Protein AF-A0A167MMG0-F1 (afdb_monomer)

Solvent-accessible surface area (backbone atoms only — not comparable to full-atom values): 21685 Å² total; per-residue (Å²): 135,84,79,85,72,84,78,88,85,89,82,58,69,68,52,47,29,71,52,9,60,49,46,33,47,46,54,66,64,78,46,70,54,35,80,43,98,59,80,89,84,77,97,65,59,57,69,58,52,47,49,56,52,44,35,61,74,74,42,87,79,86,77,84,49,73,70,56,44,52,55,44,40,54,50,24,60,76,44,41,21,57,69,58,39,53,51,52,50,53,53,49,64,78,65,64,44,57,59,45,37,56,60,52,34,52,48,17,65,76,72,69,36,65,70,52,34,52,51,41,54,50,49,44,26,71,46,56,86,60,34,57,40,82,70,18,42,74,66,39,53,72,69,57,52,49,52,62,73,33,57,76,81,59,62,77,86,84,60,56,63,56,59,54,51,34,50,51,53,40,49,55,52,51,52,48,52,50,54,51,50,50,57,52,48,53,54,49,51,55,51,51,55,61,64,73,62,82,82,83,83,81,86,89,78,90,80,88,83,85,82,89,79,89,82,88,80,90,84,89,79,91,79,91,81,89,84,90,84,88,85,85,80,88,79,89,84,89,78,90,75,89,77,81,89,60,80,66,54,61,58,51,52,50,50,50,53,51,50,50,50,51,48,52,55,48,51,54,47,52,58,46,51,54,51,50,52,52,51,51,51,53,50,49,56,53,45,52,55,51,58,72,57,53,60,61,60,77,45,56,69,66,53,43,63,71,48,54,68,68,36,63,74,59,63,67,39,86,67,42,64,59,51,50,49,49,20,52,48,47,62,76,56,69,69,80,62,81,73,62,74,89,75,70,55,54,67,75,80,82,125

Mean predicted aligned error: 15.02 Å

Foldseek 3Di:
DPPPDDDDDDDDLVLLVVQFVLSVCQCVVPDPSVVDPDDDDPDADPVLVVQVVVVSVVDDDDDDDLVSLLSNLVVCLVRVRVVSNVNSLVVCLVVDDLQCLLSSCVSCVVSVPVVSVVSSLVVCLAPVQPSLDPDRLLVHDLVVNLVSLLRPDRDDDDDLVSLVVSLVVNLVVLVVVLVVVVVVVVVVVVVVVVVVDDDDPDDDDDDDDDDDDDDDDDDDDDDDDDDDDDDDDDDDDDDDDDDDDDPVVVVVVVVVVVVVVVVVVVVVVVVVVVVSVVSNVVSLVSSLSSLLLGQLLVDDPCCCVVPVVVPVSNVPRPCSVVSNVLSVVCVVVVNPDDDPPVNPHSDDPDD

Nearest PDB structures (foldseek):
  8h37-assembly1_P  TM=7.957E-01  e=2.619E-08  Homo sapiens
  8h37-assembly1_A  TM=7.948E-01  e=3.988E-08  Homo sapiens
  8h3r-assembly1_B  TM=8.274E-01  e=3.417E-07  Homo sapiens
  8voj-assembly1_B  TM=6.988E-01  e=7.110E-06  Homo sapiens
  3i3n-assembly1_A  TM=7.362E-01  e=5.296E-05  Homo sapiens

Organism: Phycomyces blakesleeanus (strain ATCC 8743b / DSM 1359 / FGSC 10004 / NBRC 33097 / NRRL 1555) (NCBI:txid763407)

Sequence (351 aa):
MKSNKKSTLHGHKFILAAASPWFRDTFLSGIKESTENEVKIRGVDPNIFKLIFDFSYGKDIYIKDSTHSVNILKVADRLQFEDIKVYTFSCLRGQLDESNIFDIWQASDLYSCGETRISCEEFLKDCYADIFEPPGWPAASNDYALKAITVDGLKGRIDERIFYKAALARRDISVQKMINLLKTKEKKCKKKVAKALPGTSTLEGAKNTKEKGRKKNEYKAETATATETETETETETETETEPEPDTDTETEIEAEIEAEAGSLEGLEYIRWEEYVKKKLDDIHKHFEVMISTIRFHQMDIKYLADTVEKDDDVMQIPGIKDIIFEAYRHKAFLGKRQVSKKYQSRSIKSN

pLDDT: mean 74.36, std 23.41, range [23.27, 96.69]

Secondary structure (DSSP, 8-state):
------------HHHHHHH-HHHHHHHHS-SHHHHSS-----SS-HHHHHHHHHHHTTPPP---SHHHHHHHHHHHHHTT-HHHHHHHHHHHHHT--TTTHHHHHHHHHHTT-HHHHHHHHHHHHHSTTTTTSTTTTTTS-HHHHHHHHH-----SS--HHHHHHHHHHHHHHHHHHHHHHHHHHHHHHHHHHHHH--------------------------------------------------HHHHHHHHHHHHHHHHHHHHHHHHHHHHHHHHHHHHHHHHHHHHHHHS-GGGS-HHHHHHTGGG-HHHHHSTTHHHHHHHHHHHHHTTTSSPPPGGGT-S-----

Structure (mmCIF, N/CA/C/O backbone):
data_AF-A0A167MMG0-F1
#
_entry.id   AF-A0A167MMG0-F1
#
loop_
_atom_site.group_PDB
_atom_site.id
_atom_site.type_symbol
_atom_site.label_atom_id
_atom_site.label_alt_id
_atom_site.label_comp_id
_atom_site.label_asym_id
_atom_site.label_entity_id
_atom_site.label_seq_id
_atom_site.pdbx_PDB_ins_code
_atom_site.Cartn_x
_atom_site.Cartn_y
_atom_site.Cartn_z
_atom_site.occupancy
_atom_site.B_iso_or_equiv
_atom_site.auth_seq_id
_atom_site.auth_comp_id
_atom_site.auth_asym_id
_atom_site.auth_atom_id
_atom_site.pdbx_PDB_model_num
ATOM 1 N N . MET A 1 1 ? -2.475 22.522 16.500 1.00 33.50 1 MET A N 1
ATOM 2 C CA . MET A 1 1 ? -3.637 22.572 17.415 1.00 33.50 1 MET A CA 1
ATOM 3 C C . MET A 1 1 ? -4.147 21.149 17.616 1.00 33.50 1 MET A C 1
ATOM 5 O O . MET A 1 1 ? -4.783 20.613 16.721 1.00 33.50 1 MET A O 1
ATOM 9 N N . LYS A 1 2 ? -3.793 20.482 18.724 1.00 39.66 2 LYS A N 1
ATOM 10 C CA . LYS A 1 2 ? -4.377 19.177 19.075 1.00 39.66 2 LYS A CA 1
ATOM 11 C C . LYS A 1 2 ? -5.742 19.461 19.704 1.00 39.66 2 LYS A C 1
ATOM 13 O O . LYS A 1 2 ? -5.797 19.977 20.814 1.00 39.66 2 LYS A O 1
ATOM 18 N N . SER A 1 3 ? -6.829 19.218 18.973 1.00 44.84 3 SER A N 1
ATOM 19 C CA . SER A 1 3 ? -8.180 19.316 19.532 1.00 44.84 3 SER A CA 1
ATOM 20 C C . SER A 1 3 ? -8.324 18.234 20.601 1.00 44.84 3 SER A C 1
ATOM 22 O O . SER A 1 3 ? -8.387 17.050 20.283 1.00 44.84 3 SER A O 1
ATOM 24 N N . ASN A 1 4 ? -8.313 18.624 21.876 1.00 56.75 4 ASN A N 1
ATOM 25 C CA . ASN A 1 4 ? -8.518 17.715 23.002 1.00 56.75 4 ASN A CA 1
ATOM 26 C C . ASN A 1 4 ? -10.030 17.474 23.170 1.00 56.75 4 ASN A C 1
ATOM 28 O O . ASN A 1 4 ? -10.645 17.870 24.158 1.00 56.75 4 ASN A O 1
ATOM 32 N N . LYS A 1 5 ? -10.665 16.936 22.122 1.00 69.38 5 LYS A N 1
ATOM 33 C CA . LYS A 1 5 ? -12.113 16.734 22.071 1.00 69.38 5 LYS A CA 1
ATOM 34 C C . LYS A 1 5 ? -12.457 15.541 22.964 1.00 69.38 5 LYS A C 1
ATOM 36 O O . LYS A 1 5 ? -12.151 14.403 22.625 1.00 69.38 5 LYS A O 1
ATOM 41 N N . LYS A 1 6 ? -13.066 15.802 24.121 1.00 79.19 6 LYS A N 1
ATOM 42 C CA . LYS A 1 6 ? -13.610 14.770 25.014 1.00 79.19 6 LYS A CA 1
ATOM 43 C C . LYS A 1 6 ? -15.070 14.515 24.632 1.00 79.19 6 LYS A C 1
ATOM 45 O O . LYS A 1 6 ? -15.831 15.462 24.465 1.00 79.19 6 LYS A O 1
ATOM 50 N N . SER A 1 7 ? -15.455 13.252 24.481 1.00 88.88 7 SER A N 1
ATOM 51 C CA . SER A 1 7 ? -16.841 12.841 24.239 1.00 88.88 7 SER A CA 1
ATOM 52 C C . SER A 1 7 ? -17.165 11.644 25.122 1.00 88.88 7 SER A C 1
ATOM 54 O O . SER A 1 7 ? -16.315 10.773 25.302 1.00 88.88 7 SER A O 1
ATOM 56 N N . THR A 1 8 ? -18.375 11.625 25.672 1.00 92.44 8 THR A N 1
ATOM 57 C CA . THR A 1 8 ? -18.891 10.523 26.484 1.00 92.44 8 THR A CA 1
ATOM 58 C C . THR A 1 8 ? -19.990 9.827 25.695 1.00 92.44 8 THR A C 1
ATOM 60 O O . THR A 1 8 ? -20.885 10.488 25.168 1.00 92.44 8 THR A O 1
ATOM 63 N N . LEU A 1 9 ? -19.913 8.500 25.605 1.00 93.56 9 LEU A N 1
ATOM 64 C CA . LEU A 1 9 ? -20.927 7.655 24.982 1.00 93.56 9 LEU A CA 1
ATOM 65 C C . LEU A 1 9 ? -21.488 6.713 26.044 1.00 93.56 9 LEU A C 1
ATOM 67 O O . LEU A 1 9 ? -20.732 6.142 26.829 1.00 93.56 9 LEU A O 1
ATOM 71 N N . HIS A 1 10 ? -22.807 6.559 26.063 1.00 94.19 10 HIS A N 1
ATOM 72 C CA . HIS A 1 10 ? -23.496 5.650 26.972 1.00 94.19 10 HIS A CA 1
ATOM 73 C C . HIS A 1 10 ? -23.934 4.409 26.207 1.00 94.19 10 HIS A C 1
ATOM 75 O O . HIS A 1 10 ? -24.511 4.519 25.128 1.00 94.19 10 HIS A O 1
ATOM 81 N N . GLY A 1 11 ? -23.663 3.236 26.772 1.00 93.00 11 GLY A N 1
ATOM 82 C CA . GLY A 1 11 ? -23.973 1.961 26.146 1.00 93.00 11 GLY A CA 1
ATOM 83 C C . GLY A 1 11 ? -24.017 0.805 27.134 1.00 93.00 11 GLY A C 1
ATOM 84 O O . GLY A 1 11 ? -23.694 0.943 28.311 1.00 93.00 11 GLY A O 1
ATOM 85 N N . HIS A 1 12 ? -24.414 -0.351 26.625 1.00 93.75 12 HIS A N 1
ATOM 86 C CA . HIS A 1 12 ? -24.555 -1.597 27.352 1.00 93.75 12 HIS A CA 1
ATOM 87 C C . HIS A 1 12 ? -23.246 -2.386 27.307 1.00 93.75 12 HIS A C 1
ATOM 89 O O . HIS A 1 12 ? -22.740 -2.700 26.226 1.00 93.75 12 HIS A O 1
ATOM 95 N N . LYS A 1 13 ? -22.740 -2.766 28.489 1.00 91.50 13 LYS A N 1
ATOM 96 C CA . LYS A 1 13 ? -21.540 -3.608 28.633 1.00 91.50 13 LYS A CA 1
ATOM 97 C C . LYS A 1 13 ? -21.661 -4.900 27.818 1.00 91.50 13 LYS A C 1
ATOM 99 O O . LYS A 1 13 ? -20.718 -5.269 27.135 1.00 91.50 13 LYS A O 1
ATOM 104 N N . PHE A 1 14 ? -22.839 -5.531 27.828 1.00 92.88 14 PHE A N 1
ATOM 105 C CA . PHE A 1 14 ? -23.092 -6.777 27.099 1.00 92.88 14 PHE A CA 1
ATOM 106 C C . PHE A 1 14 ? -22.872 -6.650 25.583 1.00 92.88 14 PHE A C 1
ATOM 108 O O . PHE A 1 14 ? -22.161 -7.467 25.009 1.00 92.88 14 PHE A O 1
ATOM 115 N N . ILE A 1 15 ? -23.418 -5.605 24.949 1.00 95.12 15 ILE A N 1
ATOM 116 C CA . ILE A 1 15 ? -23.283 -5.387 23.497 1.00 95.12 15 ILE A CA 1
ATOM 117 C C . ILE A 1 15 ? -21.813 -5.160 23.129 1.00 95.12 15 ILE A C 1
ATOM 119 O O . ILE A 1 15 ? -21.297 -5.790 22.212 1.00 95.12 15 ILE A O 1
ATOM 123 N N . LEU A 1 16 ? -21.114 -4.307 23.882 1.00 94.50 16 LEU A N 1
ATOM 124 C CA . LEU A 1 16 ? -19.703 -4.010 23.623 1.00 94.50 16 LEU A CA 1
ATOM 125 C C . LEU A 1 16 ? -18.788 -5.215 23.888 1.00 94.50 16 LEU A C 1
ATOM 127 O O . LEU A 1 16 ? -17.848 -5.432 23.132 1.00 94.50 16 LEU A O 1
ATOM 131 N N . ALA A 1 17 ? -19.074 -6.013 24.920 1.00 93.69 17 ALA A N 1
ATOM 132 C CA . ALA A 1 17 ? -18.342 -7.246 25.214 1.00 93.69 17 ALA A CA 1
ATOM 133 C C . ALA A 1 17 ? -18.537 -8.317 24.132 1.00 93.69 17 ALA A C 1
ATOM 135 O O . ALA A 1 17 ? -17.624 -9.092 23.857 1.00 93.69 17 ALA A O 1
ATOM 136 N N . ALA A 1 18 ? -19.730 -8.382 23.536 1.00 94.81 18 ALA A N 1
ATOM 137 C CA . ALA A 1 18 ? -20.006 -9.286 22.428 1.00 94.81 18 ALA A CA 1
ATOM 138 C C . ALA A 1 18 ? -19.283 -8.841 21.147 1.00 94.81 18 ALA A C 1
ATOM 140 O O . ALA A 1 18 ? -18.723 -9.678 20.447 1.00 94.81 18 ALA A O 1
ATOM 141 N N . ALA A 1 19 ? -19.256 -7.533 20.874 1.00 95.06 19 ALA A N 1
ATOM 142 C CA . ALA A 1 19 ? -18.664 -6.968 19.661 1.00 95.06 19 ALA A CA 1
ATOM 143 C C . ALA A 1 19 ? -17.124 -6.880 19.684 1.00 95.06 19 ALA A C 1
ATOM 145 O O . ALA A 1 19 ? -16.498 -6.784 18.630 1.00 95.06 19 ALA A O 1
ATOM 146 N N . SER A 1 20 ? -16.498 -6.869 20.866 1.00 96.69 20 SER A N 1
ATOM 147 C CA . SER A 1 20 ? -15.050 -6.690 21.014 1.00 96.69 20 SER A CA 1
ATOM 148 C C . SER A 1 20 ? -14.493 -7.511 22.184 1.00 96.69 20 SER A C 1
ATOM 150 O O . SER A 1 20 ? -14.872 -7.286 23.342 1.00 96.69 20 SER A O 1
ATOM 152 N N . PRO A 1 21 ? -13.523 -8.411 21.928 1.00 95.44 21 PRO A N 1
ATOM 153 C CA . PRO A 1 21 ? -12.795 -9.109 22.979 1.00 95.44 21 PRO A CA 1
ATOM 154 C C . PRO A 1 21 ? -12.062 -8.153 23.926 1.00 95.44 21 PRO A C 1
ATOM 156 O O . PRO A 1 21 ? -12.068 -8.384 25.129 1.00 95.44 21 PRO A O 1
ATOM 159 N N . TRP A 1 22 ? -11.534 -7.028 23.432 1.00 94.69 22 TRP A N 1
ATOM 160 C CA . TRP A 1 22 ? -10.903 -6.018 24.284 1.00 94.69 22 TRP A CA 1
ATOM 161 C C . TRP A 1 22 ? -11.874 -5.468 25.337 1.00 94.69 22 TRP A C 1
ATOM 163 O O . TRP A 1 22 ? -11.519 -5.347 26.510 1.00 94.69 22 TRP A O 1
ATOM 173 N N . PHE A 1 23 ? -13.115 -5.161 24.946 1.00 93.56 23 PHE A N 1
ATOM 174 C CA . PHE A 1 23 ? -14.142 -4.716 25.889 1.00 93.56 23 PHE A CA 1
ATOM 175 C C . PHE A 1 23 ? -14.557 -5.827 26.846 1.00 93.56 23 PHE A C 1
ATOM 177 O O . PHE A 1 23 ? -14.696 -5.572 28.040 1.00 93.56 23 PHE A O 1
ATOM 184 N N . ARG A 1 24 ? -14.713 -7.058 26.348 1.00 92.44 24 ARG A N 1
ATOM 185 C CA . ARG A 1 24 ? -14.994 -8.227 27.187 1.00 92.44 24 ARG A CA 1
ATOM 186 C C . ARG A 1 24 ? -13.938 -8.391 28.276 1.00 92.44 24 ARG A C 1
ATOM 188 O O . ARG A 1 24 ? -14.290 -8.466 29.448 1.00 92.44 24 ARG A O 1
ATOM 195 N N . ASP A 1 25 ? -12.666 -8.364 27.906 1.00 91.44 25 ASP A N 1
ATOM 196 C CA . ASP A 1 25 ? -11.554 -8.514 28.841 1.00 91.44 25 ASP A CA 1
ATOM 197 C C . ASP A 1 25 ? -11.477 -7.312 29.791 1.00 91.44 25 ASP A C 1
ATOM 199 O O . ASP A 1 25 ? -11.301 -7.475 30.996 1.00 91.44 25 ASP A O 1
ATOM 203 N N . THR A 1 26 ? -11.715 -6.093 29.300 1.00 89.38 26 THR A N 1
ATOM 204 C CA . THR A 1 26 ? -11.769 -4.884 30.141 1.00 89.38 26 THR A CA 1
ATOM 205 C C . THR A 1 26 ? -12.874 -4.974 31.198 1.00 89.38 26 THR A C 1
ATOM 207 O O . THR A 1 26 ? -12.650 -4.626 32.354 1.00 89.38 26 THR A O 1
ATOM 210 N N . PHE A 1 27 ? -14.055 -5.487 30.845 1.00 87.75 27 PHE A N 1
ATOM 211 C CA . PHE A 1 27 ? -15.158 -5.642 31.795 1.00 87.75 27 PHE A CA 1
ATOM 212 C C . PHE A 1 27 ? -14.991 -6.835 32.747 1.00 87.75 27 PHE A C 1
ATOM 214 O O . PHE A 1 27 ? -15.591 -6.821 33.819 1.00 87.75 27 PHE A O 1
ATOM 221 N N . LEU A 1 28 ? -14.199 -7.849 32.380 1.00 84.44 28 LEU A N 1
ATOM 222 C CA . LEU A 1 28 ? -14.010 -9.082 33.160 1.00 84.44 28 LEU A CA 1
ATOM 223 C C . LEU A 1 28 ? -12.669 -9.157 33.915 1.00 84.44 28 LEU A C 1
ATOM 225 O O . LEU A 1 28 ? -12.484 -10.053 34.732 1.00 84.44 28 LEU A O 1
ATOM 229 N N . SER A 1 29 ? -11.737 -8.232 33.678 1.00 78.31 29 SER A N 1
ATOM 230 C CA . SER A 1 29 ? -10.357 -8.278 34.198 1.00 78.31 29 SER A CA 1
ATOM 231 C C . SER A 1 29 ? -10.198 -7.962 35.691 1.00 78.31 29 SER A C 1
ATOM 233 O O . SER A 1 29 ? -9.092 -8.071 36.214 1.00 78.31 29 SER A O 1
ATOM 235 N N . GLY A 1 30 ? -11.261 -7.568 36.402 1.00 65.38 30 GLY A N 1
ATOM 236 C CA . GLY A 1 30 ? -11.204 -7.287 37.846 1.00 65.38 30 GLY A CA 1
ATOM 237 C C . GLY A 1 30 ? -10.429 -6.015 38.236 1.00 65.38 30 GLY A C 1
ATOM 238 O O . GLY A 1 30 ? -10.245 -5.746 39.421 1.00 65.38 30 GLY A O 1
ATOM 239 N N . ILE A 1 31 ? -9.977 -5.221 37.259 1.00 68.81 31 ILE A N 1
ATOM 240 C CA . ILE A 1 31 ? -9.332 -3.908 37.450 1.00 68.81 31 ILE A CA 1
ATOM 241 C C . ILE A 1 31 ? -10.375 -2.802 37.679 1.00 68.81 31 ILE A C 1
ATOM 243 O O . ILE A 1 31 ? -11.573 -3.048 37.552 1.00 68.81 31 ILE A O 1
ATOM 247 N N . LYS A 1 32 ? -9.956 -1.573 38.016 1.00 59.41 32 LYS A N 1
ATOM 248 C CA . LYS A 1 32 ? -10.878 -0.459 38.337 1.00 59.41 32 LYS A CA 1
ATOM 249 C C . LYS A 1 32 ? -11.951 -0.229 37.268 1.00 59.41 32 LYS A C 1
ATOM 251 O O . LYS A 1 32 ? -13.095 0.042 37.602 1.00 59.41 32 LYS A O 1
ATOM 256 N N . GLU A 1 33 ? -11.613 -0.401 35.998 1.00 63.78 33 GLU A N 1
ATOM 257 C CA . GLU A 1 33 ? -12.533 -0.261 34.867 1.00 63.78 33 GLU A CA 1
ATOM 258 C C . GLU A 1 33 ? -13.638 -1.337 34.833 1.00 63.78 33 GLU A C 1
ATOM 260 O O . GLU A 1 33 ? -14.675 -1.134 34.202 1.00 63.78 33 GLU A O 1
ATOM 265 N N . SER A 1 34 ? -13.448 -2.470 35.520 1.00 60.19 34 SER A N 1
ATOM 266 C CA . SER A 1 34 ? -14.476 -3.507 35.683 1.00 60.19 34 SER A CA 1
ATOM 267 C C . SER A 1 34 ? -15.507 -3.146 36.764 1.00 60.19 34 SER A C 1
ATOM 269 O O . SER A 1 34 ? -16.692 -3.459 36.611 1.00 60.19 34 SER A O 1
ATOM 271 N N . THR A 1 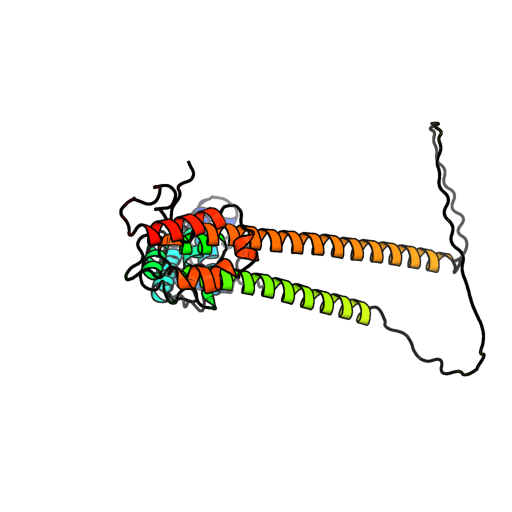35 ? -15.081 -2.440 37.821 1.00 59.97 35 THR A N 1
ATOM 272 C CA . THR A 1 35 ? -15.932 -2.011 38.945 1.00 59.97 35 THR A CA 1
ATOM 273 C C . THR A 1 35 ? -16.554 -0.631 38.727 1.00 59.97 35 THR A C 1
ATOM 275 O O . THR A 1 35 ? -17.646 -0.363 39.228 1.00 59.97 35 THR A O 1
ATOM 278 N N . GLU A 1 36 ? -15.916 0.228 37.932 1.00 69.44 36 GLU A N 1
ATOM 279 C CA . GLU A 1 36 ? -16.477 1.494 37.468 1.00 69.44 36 GLU A CA 1
ATOM 280 C C . GLU A 1 36 ? -17.438 1.281 36.273 1.00 69.44 36 GLU A C 1
ATOM 282 O O . GLU A 1 36 ? -17.339 0.341 35.478 1.00 69.44 36 GLU A O 1
ATOM 287 N N . ASN A 1 37 ? -18.430 2.167 36.134 1.00 80.81 37 ASN A N 1
ATOM 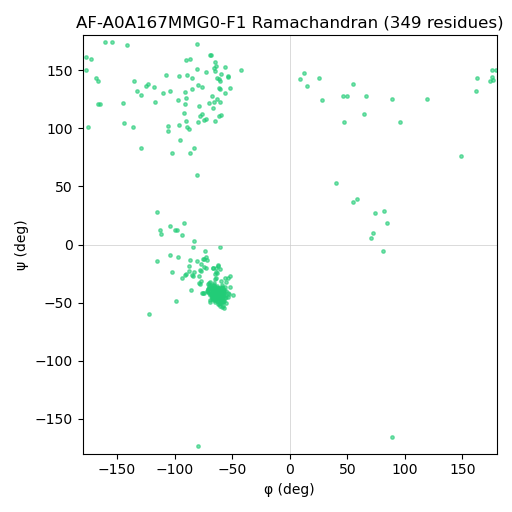288 C CA . ASN A 1 37 ? -19.343 2.200 34.980 1.00 80.81 37 ASN A CA 1
ATOM 289 C C . ASN A 1 37 ? -18.842 3.142 33.864 1.00 80.81 37 ASN A C 1
ATOM 291 O O . ASN A 1 37 ? -19.620 3.550 33.003 1.00 80.81 37 ASN A O 1
ATOM 295 N N . GLU A 1 38 ? -17.551 3.487 33.868 1.00 86.12 38 GLU A N 1
ATOM 296 C CA . GLU A 1 38 ? -16.908 4.364 32.886 1.00 86.12 38 GLU A CA 1
ATOM 297 C C . GLU A 1 38 ? -15.600 3.726 32.389 1.00 86.12 38 GLU A C 1
ATOM 299 O O . GLU A 1 38 ? -14.773 3.294 33.184 1.00 86.12 38 GLU A O 1
ATOM 304 N N . VAL A 1 39 ? -15.388 3.699 31.067 1.00 88.31 39 VAL A N 1
ATOM 305 C CA . VAL A 1 39 ? -14.125 3.258 30.449 1.00 88.31 39 VAL A CA 1
ATOM 306 C C . VAL A 1 39 ? -13.505 4.425 29.690 1.00 88.31 39 VAL A C 1
ATOM 308 O O . VAL A 1 39 ? -14.116 4.992 28.782 1.00 88.31 39 VAL A O 1
ATOM 311 N N . LYS A 1 40 ? -12.267 4.791 30.042 1.00 89.06 40 LYS A N 1
ATOM 312 C CA . LYS A 1 40 ? -11.550 5.921 29.429 1.00 89.06 40 LYS A CA 1
ATOM 313 C C . LYS A 1 40 ? -10.630 5.454 28.307 1.00 89.06 40 LYS A C 1
ATOM 315 O O . LYS A 1 40 ? -9.510 5.012 28.546 1.00 89.06 40 LYS A O 1
ATOM 320 N N . ILE A 1 41 ? -11.060 5.656 27.066 1.00 90.44 41 ILE A N 1
ATOM 321 C CA . ILE A 1 41 ? -10.261 5.346 25.873 1.00 90.44 41 ILE A CA 1
ATOM 322 C C . ILE A 1 41 ? -9.444 6.575 25.470 1.00 90.44 41 ILE A C 1
ATOM 324 O O . ILE A 1 41 ? -9.989 7.643 25.194 1.00 90.44 41 ILE A O 1
ATOM 328 N N . ARG A 1 42 ? -8.114 6.436 25.432 1.00 91.00 42 ARG A N 1
ATOM 329 C CA . ARG A 1 42 ? -7.185 7.524 25.077 1.00 91.00 42 ARG A CA 1
ATOM 330 C C . ARG A 1 42 ? -6.567 7.316 23.697 1.00 91.00 42 ARG A C 1
ATOM 332 O O . ARG A 1 42 ? -6.250 6.190 23.311 1.00 91.00 42 ARG A O 1
ATOM 339 N N . GLY A 1 43 ? -6.318 8.416 22.986 1.00 88.62 43 GLY A N 1
ATOM 340 C CA . GLY A 1 43 ? -5.621 8.400 21.693 1.00 88.62 43 GLY A CA 1
ATOM 341 C C . GLY A 1 43 ? -6.466 7.868 20.533 1.00 88.62 43 GLY A C 1
ATOM 342 O O . GLY A 1 43 ? -5.915 7.311 19.589 1.00 88.62 43 GLY A O 1
ATOM 343 N N . VAL A 1 44 ? -7.789 8.000 20.627 1.00 91.75 44 VAL A N 1
ATOM 344 C CA . VAL A 1 44 ? -8.746 7.657 19.571 1.00 91.75 44 VAL A CA 1
ATOM 345 C C . VAL A 1 44 ? -9.572 8.901 19.253 1.00 91.75 44 VAL A C 1
ATOM 347 O O . VAL A 1 44 ? -9.957 9.623 20.171 1.00 91.75 44 VAL A O 1
ATOM 350 N N . ASP A 1 45 ? -9.827 9.162 17.969 1.00 91.31 45 ASP A N 1
ATOM 351 C CA . ASP A 1 45 ? -10.744 10.230 17.561 1.00 91.31 45 ASP A CA 1
ATOM 352 C C . ASP A 1 45 ? -12.172 9.871 18.014 1.00 91.31 45 ASP A C 1
ATOM 354 O O . ASP A 1 45 ? -12.689 8.823 17.608 1.00 91.31 45 ASP A O 1
ATOM 358 N N . PRO A 1 46 ? -12.836 10.719 18.823 1.00 92.56 46 PRO A N 1
ATOM 359 C CA . PRO A 1 46 ? -14.191 10.454 19.290 1.00 92.56 46 PRO A CA 1
ATOM 360 C C . PRO A 1 46 ? -15.208 10.207 18.175 1.00 92.56 46 PRO A C 1
ATOM 362 O O . PRO A 1 46 ? -16.145 9.441 18.375 1.00 92.56 46 PRO A O 1
ATOM 365 N N . ASN A 1 47 ? -15.048 10.836 17.006 1.00 92.62 47 ASN A N 1
ATOM 366 C CA . ASN A 1 47 ? -15.978 10.652 15.892 1.00 92.62 47 ASN A CA 1
ATOM 367 C C . ASN A 1 47 ? -15.820 9.259 15.268 1.00 92.62 47 ASN A C 1
ATOM 369 O O . ASN A 1 47 ? -16.818 8.613 14.968 1.00 92.62 47 ASN A O 1
ATOM 373 N N . ILE A 1 48 ? -14.579 8.778 15.127 1.00 93.88 48 ILE A N 1
ATOM 374 C CA . ILE A 1 48 ? -14.290 7.428 14.620 1.00 93.88 48 ILE A CA 1
ATOM 375 C C . ILE A 1 48 ? -14.788 6.379 15.612 1.00 93.88 48 ILE A C 1
ATOM 377 O O . ILE A 1 48 ? -15.469 5.435 15.223 1.00 93.88 48 ILE A O 1
ATOM 381 N N . PHE A 1 49 ? -14.513 6.573 16.907 1.00 95.06 49 PHE A N 1
ATOM 382 C CA . PHE A 1 49 ? -15.018 5.658 17.927 1.00 95.06 49 PHE A CA 1
ATOM 383 C C . PHE A 1 49 ? -16.546 5.643 17.971 1.00 95.06 49 PHE A C 1
ATOM 385 O O . PHE A 1 49 ? -17.133 4.579 18.119 1.00 95.06 49 PHE A O 1
ATOM 392 N N . LYS A 1 50 ? -17.201 6.796 17.788 1.00 94.69 50 LYS A N 1
ATOM 393 C CA . LYS A 1 50 ? -18.662 6.862 17.718 1.00 94.69 50 LYS A CA 1
ATOM 394 C C . LYS A 1 50 ? -19.225 6.027 16.565 1.00 94.69 50 LYS A C 1
ATOM 396 O O . LYS A 1 50 ? -20.214 5.346 16.785 1.00 94.69 50 LYS A O 1
ATOM 401 N N . LEU A 1 51 ? -18.600 6.034 15.386 1.00 94.69 51 LEU A N 1
ATOM 402 C CA . LEU A 1 51 ? -19.028 5.195 14.256 1.00 94.69 51 LEU A CA 1
ATOM 403 C C . LEU A 1 51 ? -18.927 3.699 14.584 1.00 94.69 51 LEU A C 1
ATOM 405 O O . LEU A 1 51 ? -19.871 2.952 14.358 1.00 94.69 51 LEU A O 1
ATOM 409 N N . ILE A 1 52 ? -17.803 3.280 15.168 1.00 95.44 52 ILE A N 1
ATOM 410 C CA . ILE A 1 52 ? -17.559 1.894 15.607 1.00 95.44 52 ILE A CA 1
ATOM 411 C C . ILE A 1 52 ? -18.561 1.478 16.690 1.00 95.44 52 ILE A C 1
ATOM 413 O O . ILE A 1 52 ? -19.124 0.382 16.661 1.00 95.44 52 ILE A O 1
ATOM 417 N N . PHE A 1 53 ? -18.810 2.379 17.639 1.00 95.31 53 PHE A N 1
ATOM 418 C CA . PHE A 1 53 ? -19.803 2.194 18.682 1.00 95.31 53 PHE A CA 1
ATOM 419 C C . PHE A 1 53 ? -21.192 2.019 18.069 1.00 95.31 53 PHE A C 1
ATOM 421 O O . PHE A 1 53 ? -21.840 1.022 18.340 1.00 95.31 53 PHE A O 1
ATOM 428 N N . ASP A 1 54 ? -21.626 2.935 17.203 1.00 95.19 54 ASP A N 1
ATOM 429 C CA . ASP A 1 54 ? -22.919 2.883 16.517 1.00 95.19 54 ASP A CA 1
ATOM 430 C C . ASP A 1 54 ? -23.085 1.586 15.696 1.00 95.19 54 ASP A C 1
ATOM 432 O O . ASP A 1 54 ? -24.160 0.984 15.723 1.00 95.19 54 ASP A O 1
ATOM 436 N N . PHE A 1 55 ? -22.019 1.097 15.053 1.00 95.38 55 PHE A N 1
ATOM 437 C CA . PHE A 1 55 ? -22.021 -0.188 14.344 1.00 95.38 55 PHE A CA 1
ATOM 438 C C . PHE A 1 55 ? -22.235 -1.387 15.259 1.00 95.38 55 PHE A C 1
ATOM 440 O O . PHE A 1 55 ? -22.971 -2.306 14.914 1.00 95.38 55 PHE A O 1
ATOM 447 N N . SER A 1 56 ? -21.684 -1.349 16.473 1.00 95.00 56 SER A N 1
ATOM 448 C CA . SER A 1 56 ? -21.933 -2.391 17.479 1.00 9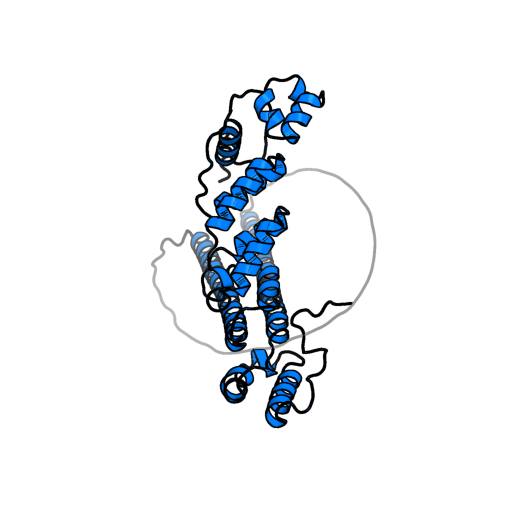5.00 56 SER A CA 1
ATOM 449 C C . SER A 1 56 ? -23.417 -2.477 17.880 1.00 95.00 56 SER A C 1
ATOM 451 O O . SER A 1 56 ? -23.849 -3.482 18.434 1.00 95.00 56 SER A O 1
ATOM 453 N N . TYR A 1 57 ? -24.210 -1.438 17.587 1.00 95.44 57 TYR A N 1
ATOM 454 C CA . TYR A 1 57 ? -25.667 -1.397 17.763 1.00 95.44 57 TYR A CA 1
ATOM 455 C C . TYR A 1 57 ? -26.444 -1.655 16.461 1.00 95.44 57 TYR A C 1
ATOM 457 O O . TYR A 1 57 ? -27.649 -1.413 16.413 1.00 95.44 57 TYR A O 1
ATOM 465 N N . GLY A 1 58 ? -25.776 -2.133 15.409 1.00 92.31 58 GLY A N 1
ATOM 466 C CA . GLY A 1 58 ? -26.396 -2.501 14.136 1.00 92.31 58 GLY A CA 1
ATOM 467 C C . GLY A 1 58 ? -26.605 -1.346 13.155 1.00 92.31 58 GLY A C 1
ATOM 468 O O . GLY A 1 58 ? -27.432 -1.469 12.257 1.00 92.31 58 GLY A O 1
ATOM 469 N N . LYS A 1 59 ? -25.909 -0.214 13.316 1.00 92.38 59 LYS A N 1
ATOM 470 C CA . LYS A 1 59 ? -25.917 0.867 12.314 1.00 92.38 59 LYS A CA 1
ATOM 471 C C . LYS A 1 59 ? -24.812 0.668 11.280 1.00 92.38 59 LYS A C 1
ATOM 473 O O . LYS A 1 59 ? -23.706 0.274 11.625 1.00 92.38 59 LYS A O 1
ATOM 478 N N . ASP A 1 60 ? -25.066 1.046 10.035 1.00 87.62 60 ASP A N 1
ATOM 479 C CA . ASP A 1 60 ? -24.042 0.969 8.993 1.00 87.62 60 ASP A CA 1
ATOM 480 C C . ASP A 1 60 ? -22.951 2.037 9.153 1.00 87.62 60 ASP A C 1
ATOM 482 O O . ASP A 1 60 ? -23.194 3.165 9.598 1.00 87.62 60 ASP A O 1
ATOM 486 N N . ILE A 1 61 ? -21.734 1.690 8.728 1.00 89.19 61 ILE A N 1
ATOM 487 C CA . ILE A 1 61 ? -20.615 2.631 8.626 1.00 89.19 61 ILE A CA 1
ATOM 488 C C . ILE A 1 61 ? -20.516 3.127 7.186 1.00 89.19 61 ILE A C 1
ATOM 490 O O . ILE A 1 61 ? -20.339 2.343 6.253 1.00 89.19 61 ILE A O 1
ATOM 494 N N . TYR A 1 62 ? -20.552 4.450 7.021 1.00 87.25 62 TYR A N 1
ATOM 495 C CA . TYR A 1 62 ? -20.253 5.104 5.752 1.00 87.25 62 TYR A CA 1
ATOM 496 C C . TYR A 1 62 ? -18.770 5.482 5.668 1.00 87.25 62 TYR A C 1
ATOM 498 O O . TYR A 1 62 ? -18.290 6.363 6.393 1.00 87.25 62 TYR A O 1
ATOM 506 N N . ILE A 1 63 ? -18.045 4.832 4.759 1.00 86.69 63 ILE A N 1
ATOM 507 C CA . ILE A 1 63 ? -16.643 5.139 4.461 1.00 86.69 63 ILE A CA 1
ATOM 508 C C . ILE A 1 63 ? -16.601 6.282 3.445 1.00 86.69 63 ILE A C 1
ATOM 510 O O . ILE A 1 63 ? -17.343 6.285 2.469 1.00 86.69 63 ILE A O 1
ATOM 514 N N . LYS A 1 64 ? -15.748 7.277 3.706 1.00 84.19 64 LYS A N 1
ATOM 515 C CA . LYS A 1 64 ? -15.675 8.510 2.904 1.00 84.19 64 LYS A CA 1
ATOM 516 C C . LYS A 1 64 ? -14.541 8.462 1.891 1.00 84.19 64 LYS A C 1
ATOM 518 O O . LYS A 1 64 ? -14.744 8.794 0.735 1.00 84.19 64 LYS A O 1
ATOM 523 N N . ASP A 1 65 ? -13.359 8.087 2.365 1.00 81.75 65 ASP A N 1
ATOM 524 C CA . ASP A 1 65 ? -12.115 8.041 1.606 1.00 81.75 65 ASP A CA 1
ATOM 525 C C . ASP A 1 65 ? -11.155 7.013 2.238 1.00 81.75 65 ASP A C 1
ATOM 527 O O . ASP A 1 65 ? -11.437 6.451 3.310 1.00 81.75 65 ASP A O 1
ATOM 531 N N . SER A 1 66 ? -10.012 6.777 1.585 1.00 77.38 66 SER A N 1
ATOM 532 C CA . SER A 1 66 ? -8.990 5.832 2.054 1.00 77.38 66 SER A CA 1
ATOM 533 C C . SER A 1 66 ? -8.471 6.193 3.451 1.00 77.38 66 SER A C 1
ATOM 535 O O . SER A 1 66 ? -8.357 5.322 4.314 1.00 77.38 66 SER A O 1
ATOM 537 N N . THR A 1 67 ? -8.266 7.479 3.747 1.00 84.38 67 THR A N 1
ATOM 538 C CA . THR A 1 67 ? -7.783 7.944 5.058 1.00 84.38 67 THR A CA 1
ATOM 539 C C . THR A 1 67 ? -8.797 7.662 6.170 1.00 84.38 67 THR A C 1
ATOM 541 O O . THR A 1 67 ? -8.431 7.231 7.268 1.00 84.38 67 THR A O 1
ATOM 544 N N . HIS A 1 68 ? -10.085 7.869 5.899 1.00 89.38 68 HIS A N 1
ATOM 545 C CA . HIS A 1 68 ? -11.173 7.560 6.816 1.00 89.38 68 HIS A CA 1
ATOM 546 C C . HIS A 1 68 ? -11.208 6.060 7.122 1.00 89.38 68 HIS A C 1
ATOM 548 O O . HIS A 1 68 ? -11.270 5.685 8.294 1.00 89.38 68 HIS A O 1
ATOM 554 N N . SER A 1 69 ? -11.082 5.214 6.094 1.00 89.75 69 SER A N 1
ATOM 555 C CA . SER A 1 69 ? -11.058 3.756 6.254 1.00 89.75 69 SER A CA 1
ATOM 556 C C . SER A 1 69 ? -9.880 3.274 7.111 1.00 89.75 69 SER A C 1
ATOM 558 O O . SER A 1 69 ? -10.082 2.502 8.045 1.00 89.75 69 SER A O 1
ATOM 560 N N . VAL A 1 70 ? -8.670 3.805 6.890 1.00 89.50 70 VAL A N 1
ATOM 561 C CA . VAL A 1 70 ? -7.470 3.449 7.665 1.00 89.50 70 VAL A CA 1
ATOM 562 C C . VAL A 1 70 ? -7.624 3.852 9.130 1.00 89.50 70 VAL A C 1
ATOM 564 O O . VAL A 1 70 ? -7.240 3.100 10.024 1.00 89.50 70 VAL A O 1
ATOM 567 N N . ASN A 1 71 ? -8.231 5.009 9.411 1.00 92.25 71 ASN A N 1
ATOM 568 C CA . ASN A 1 71 ? -8.504 5.423 10.786 1.00 92.25 71 ASN A CA 1
ATOM 569 C C . ASN A 1 71 ? -9.513 4.500 11.484 1.00 92.25 71 ASN A C 1
ATOM 571 O O . ASN A 1 71 ? -9.318 4.184 12.658 1.00 92.25 71 ASN A O 1
ATOM 575 N N . ILE A 1 72 ? -10.555 4.048 10.777 1.00 94.62 72 ILE A N 1
ATOM 576 C CA . ILE A 1 72 ? -11.507 3.058 11.300 1.00 94.62 72 ILE A CA 1
ATOM 577 C C . ILE A 1 72 ? -10.780 1.742 11.586 1.00 94.62 72 ILE A C 1
ATOM 579 O O . ILE A 1 72 ? -10.842 1.265 12.717 1.00 94.62 72 ILE A O 1
ATOM 583 N N . LEU A 1 73 ? -10.026 1.211 10.616 1.00 94.94 73 LEU A N 1
ATOM 584 C CA . LEU A 1 73 ? -9.256 -0.029 10.759 1.00 94.94 73 LEU A CA 1
ATOM 585 C C . LEU A 1 73 ? -8.282 0.035 11.935 1.00 94.94 73 LEU A C 1
ATOM 587 O O . LEU A 1 73 ? -8.226 -0.890 12.735 1.00 94.94 73 LEU A O 1
ATOM 591 N N . LYS A 1 74 ? -7.576 1.156 12.107 1.00 94.38 74 LYS A N 1
ATOM 592 C CA . LYS A 1 74 ? -6.655 1.370 13.229 1.00 94.38 74 LYS A CA 1
ATOM 593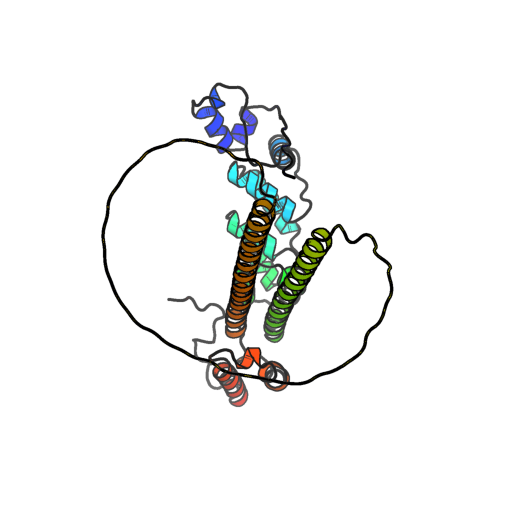 C C . LYS A 1 74 ? -7.336 1.234 14.587 1.00 94.38 74 LYS A C 1
ATOM 595 O O . LYS A 1 74 ? -6.762 0.665 15.513 1.00 94.38 74 LYS A O 1
ATOM 600 N N . VAL A 1 75 ? -8.519 1.826 14.739 1.00 95.50 75 VAL A N 1
ATOM 601 C CA . VAL A 1 75 ? -9.259 1.794 16.006 1.00 95.50 75 VAL A CA 1
ATOM 602 C C . VAL A 1 75 ? -9.910 0.432 16.206 1.00 95.50 75 VAL A C 1
ATOM 604 O O . VAL A 1 75 ? -9.854 -0.096 17.315 1.00 95.50 75 VAL A O 1
ATOM 607 N N . ALA A 1 76 ? -10.477 -0.139 15.142 1.00 95.88 76 ALA A N 1
ATOM 608 C CA . ALA A 1 76 ? -11.078 -1.461 15.153 1.00 95.88 76 ALA A CA 1
ATOM 609 C C . ALA A 1 76 ? -10.046 -2.528 15.533 1.00 95.88 76 ALA A C 1
ATOM 611 O O . ALA A 1 76 ? -10.304 -3.307 16.434 1.00 95.88 76 ALA A O 1
ATOM 612 N N . ASP A 1 77 ? -8.848 -2.500 14.954 1.00 95.56 77 ASP A N 1
ATOM 613 C CA . ASP A 1 77 ? -7.766 -3.430 15.285 1.00 95.56 77 ASP A CA 1
ATOM 614 C C . ASP A 1 77 ? -7.279 -3.261 16.731 1.00 95.56 77 ASP A C 1
ATOM 616 O O . ASP A 1 77 ? -7.249 -4.217 17.504 1.00 95.56 77 ASP A O 1
ATOM 620 N N . ARG A 1 78 ? -7.021 -2.016 17.155 1.00 95.19 78 ARG A N 1
ATOM 621 C CA . ARG A 1 78 ? -6.579 -1.718 18.526 1.00 95.19 78 ARG A CA 1
ATOM 622 C C . ARG A 1 78 ? -7.575 -2.182 19.590 1.00 95.19 78 ARG A C 1
ATOM 624 O O . ARG A 1 78 ? -7.159 -2.620 20.659 1.00 95.19 78 ARG A O 1
ATOM 631 N N . LEU A 1 79 ? -8.868 -2.006 19.331 1.00 95.56 79 LEU A N 1
ATOM 632 C CA . LEU A 1 79 ? -9.948 -2.404 20.234 1.00 95.56 79 LEU A CA 1
ATOM 633 C C . LEU A 1 79 ? -10.551 -3.760 19.843 1.00 95.56 79 LEU A C 1
ATOM 635 O O . LEU A 1 79 ? -11.603 -4.121 20.356 1.00 95.56 79 LEU A O 1
ATOM 639 N N . GLN A 1 80 ? -9.899 -4.514 18.957 1.00 95.94 80 GLN A N 1
ATOM 640 C CA . GLN A 1 80 ? -10.265 -5.875 18.558 1.00 95.94 80 GLN A CA 1
ATOM 641 C C . GLN A 1 80 ? -11.713 -6.041 18.041 1.00 95.94 80 GLN A C 1
ATOM 643 O O . GLN A 1 80 ? -12.354 -7.058 18.279 1.00 95.94 80 GLN A O 1
ATOM 648 N N . PHE A 1 81 ? -12.250 -5.059 17.319 1.00 96.12 81 PHE A N 1
ATOM 649 C CA . PHE A 1 81 ? -13.521 -5.180 16.598 1.00 96.12 81 PHE A CA 1
ATOM 650 C C . PHE A 1 81 ? -13.318 -5.858 15.237 1.00 96.12 81 PHE A C 1
ATOM 652 O O . PHE A 1 81 ? -13.194 -5.187 14.207 1.00 96.12 81 PHE A O 1
ATOM 659 N N . GLU A 1 82 ? -13.284 -7.188 15.223 1.00 94.56 82 GLU A N 1
ATOM 660 C CA . GLU A 1 82 ? -12.992 -7.947 14.000 1.00 94.56 82 GLU A CA 1
ATOM 661 C C . GLU A 1 82 ? -14.104 -7.818 12.944 1.00 94.56 82 GLU A C 1
ATOM 663 O O . GLU A 1 82 ? -13.804 -7.568 11.778 1.00 94.56 82 GLU A O 1
ATOM 668 N N . ASP A 1 83 ? -15.381 -7.844 13.341 1.00 93.50 83 ASP A N 1
ATOM 669 C CA . ASP A 1 83 ? -16.511 -7.685 12.407 1.00 93.50 83 ASP A CA 1
ATOM 670 C C . ASP A 1 83 ? -16.458 -6.348 11.653 1.00 93.50 83 ASP A C 1
ATOM 672 O O . ASP A 1 83 ? -16.752 -6.268 10.460 1.00 93.50 83 ASP A O 1
ATOM 676 N N . ILE A 1 84 ? -16.008 -5.290 12.334 1.00 94.44 84 ILE A N 1
ATOM 677 C CA . ILE A 1 84 ? -15.839 -3.964 11.733 1.00 94.44 84 ILE A CA 1
ATOM 678 C C . ILE A 1 84 ? -14.664 -3.958 10.758 1.00 94.44 84 ILE A C 1
ATOM 680 O O . ILE A 1 84 ? -14.766 -3.333 9.700 1.00 94.44 84 ILE A O 1
ATOM 684 N N . LYS A 1 85 ? -13.560 -4.650 11.070 1.00 93.81 85 LYS A N 1
ATOM 685 C CA . LYS A 1 85 ? -12.440 -4.803 10.128 1.00 93.81 85 LYS A CA 1
ATOM 686 C C . LYS A 1 85 ? -12.900 -5.514 8.863 1.00 93.81 85 LYS A C 1
ATOM 688 O O . LYS A 1 85 ? -12.675 -4.994 7.771 1.00 93.81 85 LYS A O 1
ATOM 693 N N . VAL A 1 86 ? -13.585 -6.648 9.010 1.00 93.38 86 VAL A N 1
ATOM 694 C CA . VAL A 1 86 ? -14.117 -7.436 7.889 1.00 93.38 86 VAL A CA 1
ATOM 695 C C . VAL A 1 86 ? -15.070 -6.597 7.040 1.00 93.38 86 VAL A C 1
ATOM 697 O O . VAL A 1 86 ? -14.894 -6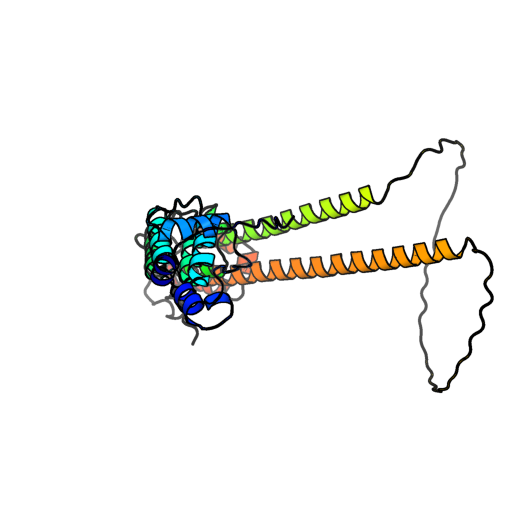.518 5.823 1.00 93.38 86 VAL A O 1
ATOM 700 N N . TYR A 1 87 ? -16.024 -5.903 7.667 1.00 92.81 87 TYR A N 1
ATOM 701 C CA . TYR A 1 87 ? -16.953 -5.011 6.971 1.00 92.81 87 TYR A CA 1
ATOM 702 C C . TYR A 1 87 ? -16.216 -3.897 6.213 1.00 92.81 87 TYR A C 1
ATOM 704 O O . TYR A 1 87 ? -16.443 -3.694 5.021 1.00 92.81 87 TYR A O 1
ATOM 712 N N . THR A 1 88 ? -15.273 -3.219 6.875 1.00 93.88 88 THR A N 1
ATOM 713 C CA . THR A 1 88 ? -14.509 -2.113 6.277 1.00 93.88 88 THR A CA 1
ATOM 714 C C . THR A 1 88 ? -13.718 -2.584 5.057 1.00 93.88 88 THR A C 1
ATOM 716 O O . THR A 1 88 ? -13.763 -1.944 4.007 1.00 93.88 88 THR A O 1
ATOM 719 N N . PHE A 1 89 ? -13.047 -3.734 5.152 1.00 94.56 89 PHE A N 1
ATOM 720 C CA . PHE A 1 89 ? -12.330 -4.330 4.027 1.00 94.56 89 PHE A CA 1
ATOM 721 C C . PHE A 1 89 ? -13.257 -4.806 2.905 1.00 94.56 89 PHE A C 1
ATOM 723 O O . PHE A 1 89 ? -12.917 -4.677 1.731 1.00 94.56 89 PHE A O 1
ATOM 730 N N . SER A 1 90 ? -14.450 -5.306 3.232 1.00 92.81 90 SER A N 1
ATOM 731 C CA . SER A 1 90 ? -15.467 -5.637 2.231 1.00 92.81 90 SER A CA 1
ATOM 732 C C . SER A 1 90 ? -15.880 -4.411 1.414 1.00 92.81 90 SER A C 1
ATOM 734 O O . SER A 1 90 ? -15.922 -4.480 0.187 1.00 92.81 90 SER A O 1
ATOM 736 N N . CYS A 1 91 ? -16.130 -3.276 2.070 1.00 90.69 91 CYS A N 1
ATOM 737 C CA . CYS A 1 91 ? -16.443 -2.026 1.381 1.00 90.69 91 CYS A CA 1
ATOM 738 C C . CYS A 1 91 ? -15.272 -1.530 0.523 1.00 90.69 91 CYS A C 1
ATOM 740 O O . CYS A 1 91 ? -15.488 -1.135 -0.619 1.00 90.69 91 CYS A O 1
ATOM 742 N N . LEU A 1 92 ? -14.040 -1.593 1.044 1.00 91.50 92 LEU A N 1
ATOM 743 C CA . LEU A 1 92 ? -12.840 -1.175 0.312 1.00 91.50 92 LEU A CA 1
ATOM 744 C C . LEU A 1 92 ? -12.620 -1.995 -0.961 1.00 91.50 92 LEU A C 1
ATOM 746 O O . LEU A 1 92 ? -12.322 -1.423 -2.004 1.00 91.50 92 LEU A O 1
ATOM 750 N N . ARG A 1 93 ? -12.834 -3.315 -0.912 1.00 92.44 93 ARG A N 1
ATOM 751 C CA . ARG A 1 93 ? -12.780 -4.166 -2.112 1.00 92.44 93 ARG A CA 1
ATOM 752 C C . ARG A 1 93 ? -13.803 -3.750 -3.169 1.00 92.44 93 ARG A C 1
ATOM 754 O O . ARG A 1 93 ? -13.491 -3.775 -4.352 1.00 92.44 93 ARG A O 1
ATOM 761 N N . GLY A 1 94 ? -15.001 -3.335 -2.754 1.00 90.38 94 GLY A N 1
ATOM 762 C CA . GLY A 1 94 ? -16.037 -2.836 -3.665 1.00 90.38 94 GLY A CA 1
ATOM 763 C C . GLY A 1 94 ? -15.755 -1.449 -4.256 1.00 90.38 94 GLY A C 1
ATOM 764 O O . GLY A 1 94 ? -16.429 -1.050 -5.201 1.00 90.38 94 GLY A O 1
ATOM 765 N N . GLN A 1 95 ? -14.784 -0.717 -3.709 1.00 88.94 95 GLN A N 1
ATOM 766 C CA . GLN A 1 95 ? -14.396 0.632 -4.135 1.00 88.94 95 GLN A CA 1
ATOM 767 C C . GLN A 1 95 ? -12.993 0.671 -4.752 1.00 88.94 95 GLN A C 1
ATOM 769 O O . GLN A 1 95 ? -12.420 1.746 -4.897 1.00 88.94 95 GLN A O 1
ATOM 774 N N . LEU A 1 96 ? -12.411 -0.485 -5.066 1.00 90.69 96 LEU A N 1
ATOM 775 C CA . LEU A 1 96 ? -11.030 -0.581 -5.518 1.00 90.69 96 LEU A CA 1
ATOM 776 C C . LEU A 1 96 ? -10.865 0.065 -6.904 1.00 90.69 96 LEU A C 1
ATOM 778 O O . LEU A 1 96 ? -11.610 -0.246 -7.833 1.00 90.69 96 LEU A O 1
ATOM 782 N N . ASP A 1 97 ? -9.897 0.974 -7.021 1.00 90.81 97 ASP A N 1
ATOM 783 C CA . ASP A 1 97 ? -9.587 1.725 -8.240 1.00 90.81 97 ASP A CA 1
ATOM 784 C C . ASP A 1 97 ? -8.063 1.900 -8.434 1.00 90.81 97 ASP A C 1
ATOM 786 O O . ASP A 1 97 ? -7.259 1.586 -7.548 1.00 90.81 97 ASP A O 1
ATOM 790 N N . GLU A 1 98 ? -7.641 2.413 -9.597 1.00 89.44 98 GLU A N 1
ATOM 791 C CA . GLU A 1 98 ? -6.216 2.638 -9.912 1.00 89.44 98 GLU A CA 1
ATOM 792 C C . GLU A 1 98 ? -5.541 3.662 -8.981 1.00 89.44 98 GLU A C 1
ATOM 794 O O . GLU A 1 98 ? -4.323 3.643 -8.788 1.00 89.44 98 GLU A O 1
ATOM 799 N N . SER A 1 99 ? -6.320 4.568 -8.387 1.00 88.69 99 SER A N 1
ATOM 800 C CA . SER A 1 99 ? -5.822 5.634 -7.522 1.00 88.69 99 SER A CA 1
ATOM 801 C C . SER A 1 99 ? -5.608 5.185 -6.073 1.00 88.69 99 SER A C 1
ATOM 803 O O . SER A 1 99 ? -4.746 5.737 -5.388 1.00 88.69 99 SER A O 1
ATOM 805 N N . ASN A 1 100 ? -6.360 4.181 -5.616 1.00 89.75 100 ASN A N 1
ATOM 806 C CA . ASN A 1 100 ? -6.473 3.786 -4.216 1.00 89.75 100 ASN A CA 1
ATOM 807 C C . ASN A 1 100 ? -5.922 2.384 -3.920 1.00 89.75 100 ASN A C 1
ATOM 809 O O . ASN A 1 100 ? -5.669 2.069 -2.754 1.00 89.75 100 ASN A O 1
ATOM 813 N N . ILE A 1 101 ? -5.674 1.563 -4.949 1.00 92.94 101 ILE A N 1
ATOM 814 C CA . ILE A 1 101 ? -5.207 0.179 -4.801 1.00 92.94 101 ILE A CA 1
ATOM 815 C C . ILE A 1 101 ? -4.005 0.056 -3.859 1.00 92.94 101 ILE A C 1
ATOM 817 O O . ILE A 1 101 ? -3.976 -0.838 -3.014 1.00 92.94 101 ILE A O 1
ATOM 821 N N . PHE A 1 102 ? -3.016 0.947 -3.966 1.00 92.81 102 PHE A N 1
ATOM 822 C CA . PHE A 1 102 ? -1.798 0.871 -3.157 1.00 92.81 102 PHE A CA 1
ATOM 823 C C . PHE A 1 102 ? -2.050 1.157 -1.676 1.00 92.81 102 PHE A C 1
ATOM 825 O O . PHE A 1 102 ? -1.461 0.491 -0.823 1.00 92.81 102 PHE A O 1
ATOM 832 N N . ASP A 1 103 ? -2.952 2.092 -1.371 1.00 90.94 103 ASP A N 1
ATOM 833 C CA . ASP A 1 103 ? -3.351 2.408 0.002 1.00 90.94 103 ASP A CA 1
ATOM 834 C C . ASP A 1 103 ? -4.116 1.230 0.618 1.00 90.94 103 ASP A C 1
ATOM 836 O O . ASP A 1 103 ? -3.837 0.817 1.747 1.00 90.94 103 ASP A O 1
ATOM 840 N N . ILE A 1 104 ? -5.050 0.645 -0.142 1.00 92.44 104 ILE A N 1
ATOM 841 C CA . ILE A 1 104 ? -5.850 -0.507 0.294 1.00 92.44 104 ILE A CA 1
ATOM 842 C C . ILE A 1 104 ? -4.961 -1.740 0.476 1.00 92.44 104 ILE A C 1
ATOM 844 O O . ILE A 1 104 ? -5.079 -2.442 1.482 1.00 92.44 104 ILE A O 1
ATOM 848 N N . TRP A 1 105 ? -4.030 -1.985 -0.448 1.00 94.00 105 TRP A N 1
ATOM 849 C CA . TRP A 1 105 ? -3.067 -3.077 -0.336 1.00 94.00 105 TRP A CA 1
ATOM 850 C C . TRP A 1 105 ? -2.199 -2.897 0.911 1.00 94.00 105 TRP A C 1
ATOM 852 O O . TRP A 1 105 ? -2.083 -3.822 1.718 1.00 94.00 105 TRP A O 1
ATOM 862 N N . GLN A 1 106 ? -1.680 -1.691 1.152 1.00 93.44 106 GLN A N 1
ATOM 863 C CA . GLN A 1 106 ? -0.902 -1.420 2.354 1.00 93.44 106 GLN A CA 1
ATOM 864 C C . GLN A 1 106 ? -1.704 -1.610 3.641 1.00 93.44 106 GLN A C 1
ATOM 866 O O . GLN A 1 106 ? -1.197 -2.206 4.594 1.00 93.44 106 GLN A O 1
ATOM 871 N N . ALA A 1 107 ? -2.956 -1.155 3.671 1.00 92.19 107 ALA A N 1
ATOM 872 C CA . ALA A 1 107 ? -3.844 -1.377 4.805 1.00 92.19 107 ALA A CA 1
ATOM 873 C C . ALA A 1 107 ? -4.126 -2.873 5.024 1.00 92.19 107 ALA A C 1
ATOM 875 O O . ALA A 1 107 ? -4.140 -3.332 6.165 1.00 92.19 107 ALA A O 1
ATOM 876 N N . SER A 1 108 ? -4.310 -3.644 3.949 1.00 94.00 108 SER A N 1
ATOM 877 C CA . SER A 1 108 ? -4.567 -5.085 4.032 1.00 94.00 108 SER A CA 1
ATOM 878 C C . SER A 1 108 ? -3.396 -5.849 4.654 1.00 94.00 108 SER A C 1
ATOM 880 O O . SER A 1 108 ? -3.616 -6.685 5.526 1.00 94.00 108 SER A O 1
ATOM 882 N N . ASP A 1 109 ? -2.158 -5.508 4.293 1.00 93.75 109 ASP A N 1
ATOM 883 C CA . ASP A 1 109 ? -0.959 -6.099 4.892 1.00 93.75 109 ASP A CA 1
ATOM 884 C C . ASP A 1 109 ? -0.785 -5.635 6.351 1.00 93.75 109 ASP A C 1
ATOM 886 O O . ASP A 1 109 ? -0.487 -6.448 7.223 1.00 93.75 109 ASP A O 1
ATOM 890 N N . LEU A 1 110 ? -1.025 -4.349 6.643 1.00 92.88 110 LEU A N 1
ATOM 891 C CA . LEU A 1 110 ? -0.866 -3.787 7.990 1.00 92.88 110 LEU A CA 1
ATOM 892 C C . LEU A 1 110 ? -1.845 -4.389 9.009 1.00 92.88 110 LEU A C 1
ATOM 894 O O . LEU A 1 110 ? -1.458 -4.648 10.145 1.00 92.88 110 LEU A O 1
ATOM 898 N N . TYR A 1 111 ? -3.098 -4.616 8.611 1.00 92.94 111 TYR A N 1
ATOM 899 C CA . TYR A 1 111 ? -4.153 -5.153 9.481 1.00 92.94 111 TYR A CA 1
ATOM 900 C C . TYR A 1 111 ? -4.461 -6.635 9.218 1.00 92.94 111 TYR A C 1
ATOM 902 O O . TYR A 1 111 ? -5.487 -7.145 9.673 1.00 92.94 111 TYR A O 1
ATOM 910 N N . SER A 1 112 ? -3.560 -7.329 8.512 1.00 91.75 112 SER A N 1
ATOM 911 C CA . SER A 1 112 ? -3.587 -8.779 8.268 1.00 91.75 112 SER A CA 1
ATOM 912 C C . SER A 1 112 ? -4.849 -9.307 7.561 1.00 91.75 112 SER A C 1
ATOM 914 O O . SER A 1 112 ? -5.330 -10.396 7.865 1.00 91.75 112 SER A O 1
ATOM 916 N N . CYS A 1 113 ? -5.382 -8.573 6.580 1.00 93.31 113 CYS A N 1
ATOM 917 C CA . CYS A 1 113 ? -6.509 -9.010 5.749 1.00 93.31 113 CYS A CA 1
ATOM 918 C C . CYS A 1 113 ? -6.032 -9.650 4.433 1.00 93.31 113 CYS A C 1
ATOM 920 O O . CYS A 1 113 ? -5.878 -8.984 3.406 1.00 93.31 113 CYS A O 1
ATOM 922 N N . GLY A 1 114 ? -5.830 -10.970 4.452 1.00 92.88 114 GLY A N 1
ATOM 923 C CA . GLY A 1 114 ? -5.320 -11.717 3.295 1.00 92.88 114 GLY A CA 1
ATOM 924 C C . GLY A 1 114 ? -6.238 -11.699 2.068 1.00 92.88 114 GLY A C 1
ATOM 925 O O . GLY A 1 114 ? -5.752 -11.624 0.944 1.00 92.88 114 GLY A O 1
ATOM 926 N N . GLU A 1 115 ? -7.558 -11.716 2.256 1.00 94.25 115 GLU A N 1
ATOM 927 C CA . GLU A 1 115 ? -8.501 -11.716 1.130 1.00 94.25 115 GLU A CA 1
ATOM 928 C C . GLU A 1 115 ? -8.459 -10.406 0.327 1.00 94.25 115 GLU A C 1
ATOM 930 O O . GLU A 1 115 ? -8.507 -10.421 -0.904 1.00 94.25 115 GLU A O 1
ATOM 935 N N . THR A 1 116 ? -8.346 -9.263 1.014 1.00 94.69 116 THR A N 1
ATOM 936 C CA . THR A 1 116 ? -8.202 -7.954 0.357 1.00 94.69 116 THR A CA 1
ATOM 937 C C . THR A 1 116 ? -6.870 -7.859 -0.364 1.00 94.69 116 THR A C 1
ATOM 939 O O . THR A 1 116 ? -6.830 -7.375 -1.489 1.00 94.69 116 THR A O 1
ATOM 942 N N . ARG A 1 117 ? -5.800 -8.403 0.225 1.00 94.56 117 ARG A N 1
ATOM 943 C CA . ARG A 1 117 ? -4.497 -8.479 -0.438 1.00 94.56 117 ARG A CA 1
ATOM 944 C C . ARG A 1 117 ? -4.577 -9.221 -1.772 1.00 94.56 117 ARG A C 1
ATOM 946 O O . ARG A 1 117 ? -4.098 -8.711 -2.778 1.00 94.56 117 ARG A O 1
ATOM 953 N N . ILE A 1 118 ? -5.212 -10.395 -1.779 1.00 94.25 118 ILE A N 1
ATOM 954 C CA . ILE A 1 118 ? -5.422 -11.188 -3.000 1.00 94.25 118 ILE A CA 1
ATOM 955 C C . ILE A 1 118 ? -6.239 -10.385 -4.017 1.00 94.25 118 ILE A C 1
ATOM 957 O O . ILE A 1 118 ? -5.853 -10.317 -5.179 1.00 94.25 118 ILE A O 1
ATOM 961 N N . SER A 1 119 ? -7.301 -9.709 -3.569 1.00 94.88 119 SER A N 1
ATOM 962 C CA . SER A 1 119 ? -8.139 -8.872 -4.441 1.00 94.88 119 SER A CA 1
ATOM 963 C C . SER A 1 119 ? -7.335 -7.736 -5.095 1.00 94.88 119 SER A C 1
ATOM 965 O O . SER A 1 119 ? -7.481 -7.492 -6.290 1.00 94.88 119 SER A O 1
ATOM 967 N N . CYS A 1 120 ? -6.444 -7.070 -4.347 1.00 94.69 120 CYS A N 1
ATOM 968 C CA . CYS A 1 120 ? -5.549 -6.047 -4.895 1.00 94.69 120 CYS A CA 1
ATOM 969 C C . CYS A 1 120 ? -4.560 -6.634 -5.912 1.00 94.69 120 CYS A C 1
ATOM 971 O O . CYS A 1 120 ? -4.345 -6.048 -6.970 1.00 94.69 120 CYS A O 1
ATOM 973 N N . GLU A 1 121 ? -3.959 -7.790 -5.620 1.00 93.38 121 GLU A N 1
ATOM 974 C CA . GLU A 1 121 ? -3.037 -8.456 -6.548 1.00 93.38 121 GLU A CA 1
ATOM 975 C C . GLU A 1 121 ? -3.729 -8.900 -7.843 1.00 93.38 121 GLU A C 1
ATOM 977 O O . GLU A 1 121 ? -3.141 -8.804 -8.920 1.00 93.38 121 GLU A O 1
ATOM 982 N N . GLU A 1 122 ? -4.962 -9.396 -7.755 1.00 93.38 122 GLU A N 1
ATOM 983 C CA . GLU A 1 122 ? -5.774 -9.770 -8.915 1.00 93.38 122 GLU A CA 1
ATOM 984 C C . GLU A 1 122 ? -6.159 -8.547 -9.743 1.00 93.38 122 GLU A C 1
ATOM 986 O O . GLU A 1 122 ? -5.945 -8.547 -10.953 1.00 93.38 122 GLU A O 1
ATOM 991 N N . PHE A 1 123 ? -6.618 -7.472 -9.099 1.00 93.56 123 PHE A N 1
ATOM 992 C CA . PHE A 1 123 ? -6.906 -6.220 -9.794 1.00 93.56 123 PHE A CA 1
ATOM 993 C C . PHE A 1 123 ? -5.664 -5.652 -10.488 1.00 93.56 123 PHE A C 1
ATOM 995 O O . PHE A 1 123 ? -5.744 -5.228 -11.639 1.00 93.56 123 PHE A O 1
ATOM 1002 N N . LEU A 1 124 ? -4.493 -5.709 -9.840 1.00 92.25 124 LEU A N 1
ATOM 1003 C CA . LEU A 1 124 ? -3.235 -5.304 -10.466 1.00 92.25 124 LEU A CA 1
ATOM 1004 C C . LEU A 1 124 ? -2.929 -6.123 -11.718 1.00 92.25 124 LEU A C 1
ATOM 1006 O O . LEU A 1 124 ? -2.526 -5.558 -12.730 1.00 92.25 124 LEU A O 1
ATOM 1010 N N . LYS A 1 125 ? -3.101 -7.447 -11.663 1.00 90.69 125 LYS A N 1
ATOM 1011 C CA . LYS A 1 125 ? -2.847 -8.325 -12.816 1.00 90.69 125 LYS A CA 1
ATOM 1012 C C . LYS A 1 125 ? -3.796 -8.049 -13.977 1.00 90.69 125 LYS A C 1
ATOM 1014 O O . LYS A 1 125 ? -3.398 -8.261 -15.125 1.00 90.69 125 LYS A O 1
ATOM 1019 N N . ASP A 1 126 ? -5.005 -7.589 -13.675 1.00 89.75 126 ASP A N 1
ATOM 1020 C CA . ASP A 1 126 ? -6.069 -7.356 -14.647 1.00 89.75 126 ASP A CA 1
ATOM 1021 C C . ASP A 1 126 ? -5.955 -5.969 -15.292 1.00 89.75 126 ASP A C 1
ATOM 1023 O O . ASP A 1 126 ? -6.101 -5.855 -16.508 1.00 89.75 126 ASP A O 1
ATOM 1027 N N . CYS A 1 127 ? -5.597 -4.946 -14.510 1.00 87.31 127 CYS A N 1
ATOM 1028 C CA . CYS A 1 127 ? -5.562 -3.539 -14.928 1.00 87.31 127 CYS A CA 1
ATOM 1029 C C . CYS A 1 127 ? -4.142 -2.935 -14.925 1.00 87.31 127 CYS A C 1
ATOM 1031 O O . CYS A 1 127 ? -3.966 -1.732 -14.738 1.00 87.31 127 CYS A O 1
ATOM 1033 N N . TYR A 1 128 ? -3.099 -3.749 -15.133 1.00 87.38 128 TYR A N 1
ATOM 1034 C CA . TYR A 1 128 ? -1.705 -3.298 -14.983 1.00 87.38 128 TYR A CA 1
ATOM 1035 C C . TYR A 1 128 ? -1.304 -2.141 -15.917 1.00 87.38 128 TYR A C 1
ATOM 1037 O O . TYR A 1 128 ? -0.313 -1.471 -15.646 1.00 87.38 128 TYR A O 1
ATOM 1045 N N . ALA A 1 129 ? -2.021 -1.916 -17.021 1.00 85.44 129 ALA A N 1
ATOM 1046 C CA . ALA A 1 129 ? -1.697 -0.854 -17.970 1.00 85.44 129 ALA A CA 1
ATOM 1047 C C . ALA A 1 129 ? -1.957 0.552 -17.403 1.00 85.44 129 ALA A C 1
ATOM 1049 O O . ALA A 1 129 ? -1.178 1.460 -17.682 1.00 85.44 129 ALA A O 1
ATOM 1050 N N . ASP A 1 130 ? -2.998 0.703 -16.580 1.00 86.75 130 ASP A N 1
ATOM 1051 C CA . ASP A 1 130 ? -3.496 2.006 -16.120 1.00 86.75 130 ASP A CA 1
ATOM 1052 C C . ASP A 1 130 ? -3.049 2.332 -14.682 1.00 86.75 130 ASP A C 1
ATOM 1054 O O . ASP A 1 130 ? -2.902 3.491 -14.305 1.00 86.75 130 ASP A O 1
ATOM 1058 N N . ILE A 1 131 ? -2.735 1.312 -13.876 1.00 88.56 131 ILE A N 1
ATOM 1059 C CA . ILE A 1 131 ? -2.381 1.466 -12.451 1.00 88.56 131 ILE A CA 1
ATOM 1060 C C . ILE A 1 131 ? -1.086 2.262 -12.216 1.00 88.56 131 ILE A C 1
ATOM 1062 O O . ILE A 1 131 ? -0.884 2.829 -11.140 1.00 88.56 131 ILE A O 1
ATOM 1066 N N . PHE A 1 132 ? -0.190 2.306 -13.202 1.00 88.31 132 PHE A N 1
ATOM 1067 C CA . PHE A 1 132 ? 1.079 3.028 -13.089 1.00 88.31 132 PHE A CA 1
ATOM 1068 C C . PHE A 1 132 ? 0.969 4.532 -13.392 1.00 88.31 132 PHE A C 1
ATOM 1070 O O . PHE A 1 132 ? 1.977 5.243 -13.353 1.00 88.31 132 PHE A O 1
ATOM 1077 N N . GLU A 1 133 ? -0.240 5.030 -13.650 1.00 84.25 133 GLU A N 1
ATOM 1078 C CA . GLU A 1 133 ? -0.509 6.445 -13.882 1.00 84.25 133 GLU A CA 1
ATOM 1079 C C . GLU A 1 133 ? -0.765 7.223 -12.566 1.00 84.25 133 GLU A C 1
ATOM 1081 O O . GLU A 1 133 ? -1.066 6.654 -11.506 1.00 84.25 133 GLU A O 1
ATOM 1086 N N . PRO A 1 134 ? -0.613 8.562 -12.569 1.00 80.56 134 PRO A N 1
ATOM 1087 C CA . PRO A 1 134 ? -1.016 9.404 -11.445 1.00 80.56 134 PRO A CA 1
ATOM 1088 C C . PRO A 1 134 ? -2.542 9.368 -11.219 1.00 80.56 134 PRO A C 1
ATOM 1090 O O . PRO A 1 134 ? -3.290 9.294 -12.189 1.00 80.56 134 PRO A O 1
ATOM 1093 N N . PRO A 1 135 ? -3.040 9.530 -9.973 1.00 82.69 135 PRO A N 1
ATOM 1094 C CA . PRO A 1 135 ? -2.313 9.953 -8.772 1.00 82.69 135 PRO A CA 1
ATOM 1095 C C . PRO A 1 135 ? -1.838 8.814 -7.852 1.00 82.69 135 PRO A C 1
ATOM 1097 O O . PRO A 1 135 ? -1.047 9.086 -6.946 1.00 82.69 135 PRO A O 1
ATOM 1100 N N . GLY A 1 136 ? -2.289 7.572 -8.060 1.00 84.12 136 GLY A N 1
ATOM 1101 C CA . GLY A 1 136 ? -2.031 6.453 -7.143 1.00 84.12 136 GLY A CA 1
ATOM 1102 C C . GLY A 1 136 ? -0.571 6.005 -7.137 1.00 84.12 136 GLY A C 1
ATOM 1103 O O . GLY A 1 136 ? 0.071 5.933 -6.084 1.00 84.12 136 GLY A O 1
ATOM 1104 N N . TRP A 1 137 ? 0.006 5.787 -8.321 1.00 90.44 137 TRP A N 1
ATOM 1105 C CA . TRP A 1 137 ? 1.366 5.262 -8.449 1.00 90.44 137 TRP A CA 1
ATOM 1106 C C . TRP A 1 137 ? 2.450 6.109 -7.760 1.00 90.44 137 TRP A C 1
ATOM 1108 O O . TRP A 1 137 ? 3.253 5.553 -7.005 1.00 90.44 137 TRP A O 1
ATOM 1118 N N . PRO A 1 138 ? 2.497 7.449 -7.917 1.00 87.75 138 PRO A N 1
ATOM 1119 C CA . PRO A 1 138 ? 3.513 8.271 -7.257 1.00 87.75 138 PRO A CA 1
ATOM 1120 C C . PRO A 1 138 ? 3.269 8.476 -5.754 1.00 87.75 138 PRO A C 1
ATOM 1122 O O . PRO A 1 138 ? 4.135 9.036 -5.069 1.00 87.75 138 PRO A O 1
ATOM 1125 N N . ALA A 1 139 ? 2.081 8.128 -5.252 1.00 86.56 139 ALA A N 1
ATOM 1126 C CA . ALA A 1 139 ? 1.729 8.183 -3.835 1.00 86.56 139 ALA A CA 1
ATOM 1127 C C . ALA A 1 139 ? 2.054 6.871 -3.102 1.00 86.56 139 ALA A C 1
ATOM 1129 O O . ALA A 1 139 ? 2.329 6.906 -1.904 1.00 86.56 139 ALA A O 1
ATOM 1130 N N . ALA A 1 140 ? 2.102 5.747 -3.826 1.00 89.56 140 ALA A N 1
ATOM 1131 C CA . ALA A 1 140 ? 2.397 4.432 -3.271 1.00 89.56 140 ALA A CA 1
ATOM 1132 C C . ALA A 1 140 ? 3.710 4.408 -2.472 1.00 89.56 140 ALA A C 1
ATOM 1134 O O . ALA A 1 140 ? 4.699 5.041 -2.854 1.00 89.56 140 ALA A O 1
ATOM 1135 N N . SER A 1 141 ? 3.753 3.620 -1.397 1.00 90.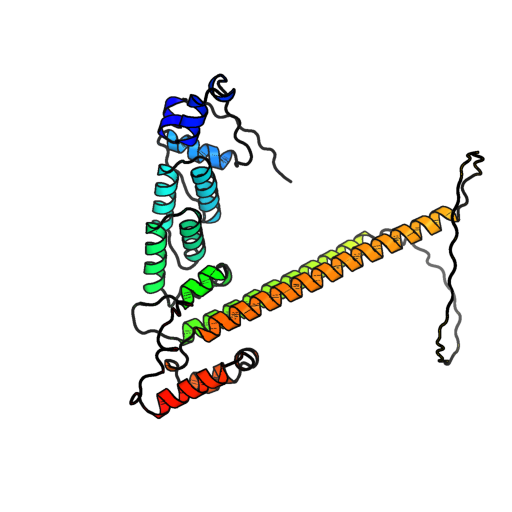69 141 SER A N 1
ATOM 1136 C CA . SER A 1 141 ? 4.989 3.365 -0.647 1.00 90.69 141 SER A CA 1
ATOM 1137 C C . SER A 1 141 ? 6.010 2.585 -1.492 1.00 90.69 141 SER A C 1
ATOM 1139 O O . SER A 1 141 ? 5.645 1.810 -2.377 1.00 90.69 141 SER A O 1
ATOM 1141 N N . ASN A 1 142 ? 7.301 2.784 -1.211 1.00 90.44 142 ASN A N 1
ATOM 1142 C CA . ASN A 1 142 ? 8.408 2.158 -1.939 1.00 90.44 142 ASN A CA 1
ATOM 1143 C C . ASN A 1 142 ? 8.303 0.627 -1.978 1.00 90.44 142 ASN A C 1
ATOM 1145 O O . ASN A 1 142 ? 8.532 0.027 -3.030 1.00 90.44 142 ASN A O 1
ATOM 1149 N N . ASP A 1 143 ? 7.888 0.008 -0.874 1.00 90.81 143 ASP A N 1
ATOM 1150 C CA . ASP A 1 143 ? 7.748 -1.448 -0.783 1.00 90.81 143 ASP A CA 1
ATOM 1151 C C . ASP A 1 143 ? 6.655 -1.969 -1.723 1.00 90.81 143 ASP A C 1
ATOM 1153 O O . ASP A 1 143 ? 6.836 -2.973 -2.407 1.00 90.81 143 ASP A O 1
ATOM 1157 N N . TYR A 1 144 ? 5.525 -1.261 -1.803 1.00 91.56 144 TYR A N 1
ATOM 1158 C CA . TYR A 1 144 ? 4.392 -1.659 -2.642 1.00 91.56 144 TYR A CA 1
ATOM 1159 C C . TYR A 1 144 ? 4.638 -1.351 -4.114 1.00 91.56 144 TYR A C 1
ATOM 1161 O O . TYR A 1 144 ? 4.219 -2.126 -4.967 1.00 91.56 144 TYR A O 1
ATOM 1169 N N . ALA A 1 145 ? 5.386 -0.289 -4.420 1.00 92.06 145 ALA A N 1
ATOM 1170 C CA . ALA A 1 145 ? 5.851 -0.033 -5.777 1.00 92.06 145 ALA A CA 1
ATOM 1171 C C . ALA A 1 145 ? 6.750 -1.174 -6.291 1.00 92.06 145 ALA A C 1
ATOM 1173 O O . ALA A 1 145 ? 6.572 -1.647 -7.413 1.00 92.06 145 ALA A O 1
ATOM 1174 N N . LEU A 1 146 ? 7.663 -1.679 -5.451 1.00 91.06 146 LEU A N 1
ATOM 1175 C CA . LEU A 1 146 ? 8.491 -2.840 -5.794 1.00 91.06 146 LEU A CA 1
ATOM 1176 C C . LEU A 1 146 ? 7.658 -4.110 -5.937 1.00 91.06 146 LEU A C 1
ATOM 1178 O O . LEU A 1 146 ? 7.812 -4.821 -6.930 1.00 91.06 146 LEU A O 1
ATOM 1182 N N . LYS A 1 147 ? 6.744 -4.381 -4.995 1.00 90.94 147 LYS A N 1
ATOM 1183 C CA . LYS A 1 147 ? 5.804 -5.507 -5.109 1.00 90.94 147 LYS A CA 1
ATOM 1184 C C . LYS A 1 147 ? 5.043 -5.443 -6.435 1.00 90.94 147 LYS A C 1
ATOM 1186 O O . LYS A 1 147 ? 4.999 -6.444 -7.134 1.00 90.94 147 LYS A O 1
ATOM 1191 N N . ALA A 1 148 ? 4.538 -4.272 -6.823 1.00 91.50 148 ALA A N 1
ATOM 1192 C CA . ALA A 1 148 ? 3.768 -4.082 -8.050 1.00 91.50 148 ALA A CA 1
ATOM 1193 C C . ALA A 1 148 ? 4.566 -4.358 -9.336 1.00 91.50 148 ALA A C 1
ATOM 1195 O O . ALA A 1 148 ? 4.071 -5.042 -10.228 1.00 91.50 148 ALA A O 1
ATOM 1196 N N . ILE A 1 149 ? 5.812 -3.877 -9.431 1.00 89.12 149 ILE A N 1
ATOM 1197 C CA . ILE A 1 149 ? 6.672 -4.118 -10.607 1.00 89.12 149 ILE A CA 1
ATOM 1198 C C . ILE A 1 149 ? 7.127 -5.585 -10.673 1.00 89.12 149 ILE A C 1
ATOM 1200 O O . ILE A 1 149 ? 7.259 -6.161 -11.756 1.00 89.12 149 ILE A O 1
ATOM 1204 N N . THR A 1 150 ? 7.337 -6.209 -9.513 1.00 88.25 150 THR A N 1
ATOM 1205 C CA . THR A 1 150 ? 7.784 -7.606 -9.410 1.00 88.25 150 THR A CA 1
ATOM 1206 C C . THR A 1 150 ? 6.649 -8.629 -9.505 1.00 88.25 150 THR A C 1
ATOM 1208 O O . THR A 1 150 ? 6.929 -9.828 -9.520 1.00 88.25 150 THR A O 1
ATOM 1211 N N . VAL A 1 151 ? 5.384 -8.199 -9.618 1.00 86.12 151 VAL A N 1
ATOM 1212 C CA . VAL A 1 151 ? 4.254 -9.122 -9.779 1.00 86.12 151 VAL A CA 1
ATOM 1213 C C . VAL A 1 151 ? 4.410 -9.942 -11.058 1.00 86.12 151 VAL A C 1
ATOM 1215 O O . VAL A 1 151 ? 4.493 -9.423 -12.172 1.00 86.12 151 VAL A O 1
ATOM 1218 N N . ASP A 1 152 ? 4.422 -11.261 -10.880 1.00 80.94 152 ASP A N 1
ATOM 1219 C CA . ASP A 1 152 ? 4.335 -12.243 -11.954 1.00 80.94 152 ASP A CA 1
ATOM 1220 C C . ASP A 1 152 ? 2.859 -12.607 -12.236 1.00 80.94 152 ASP A C 1
ATOM 1222 O O . ASP A 1 152 ? 1.975 -12.457 -11.388 1.00 80.94 152 ASP A O 1
ATOM 1226 N N . GLY A 1 153 ? 2.584 -13.131 -13.435 1.00 81.50 153 GLY A N 1
ATOM 1227 C CA . GLY A 1 153 ? 1.243 -13.608 -13.808 1.00 81.50 153 GLY A CA 1
ATOM 1228 C C . GLY A 1 153 ? 0.270 -12.519 -14.274 1.00 81.50 153 GLY A C 1
ATOM 1229 O O . GLY A 1 153 ? -0.936 -12.670 -14.100 1.00 81.50 153 GLY A O 1
ATOM 1230 N N . LEU A 1 154 ? 0.789 -11.433 -14.853 1.00 86.19 154 LEU A N 1
ATOM 1231 C CA . LEU A 1 154 ? -0.007 -10.380 -15.493 1.00 86.19 154 LEU A CA 1
ATOM 1232 C C . LEU A 1 154 ? -0.837 -10.948 -16.653 1.00 86.19 154 LEU A C 1
ATOM 1234 O O . LEU A 1 154 ? -0.348 -11.793 -17.413 1.00 86.19 154 LEU A O 1
ATOM 1238 N N . LYS A 1 155 ? -2.077 -10.474 -16.810 1.00 81.94 155 LYS A N 1
ATOM 1239 C CA . LYS A 1 155 ? -2.960 -10.918 -17.893 1.00 81.94 155 LYS A CA 1
ATOM 1240 C C . LYS A 1 155 ? -2.699 -10.114 -19.174 1.00 81.94 155 LYS A C 1
ATOM 1242 O O . LYS A 1 155 ? -2.454 -8.913 -19.149 1.00 81.94 155 LYS A O 1
ATOM 1247 N N . GLY A 1 156 ? -2.785 -10.786 -20.323 1.00 79.25 156 GLY A N 1
ATOM 1248 C CA . GLY A 1 156 ? -2.662 -10.158 -21.645 1.00 79.25 156 GLY A CA 1
ATOM 1249 C C . GLY A 1 156 ? -1.232 -10.070 -22.195 1.00 79.25 156 GLY A C 1
ATOM 1250 O O . GLY A 1 156 ? -0.316 -10.762 -21.750 1.00 79.25 156 GLY A O 1
ATOM 1251 N N . ARG A 1 157 ? -1.043 -9.247 -23.238 1.00 78.88 157 ARG A N 1
ATOM 1252 C CA . ARG A 1 157 ? 0.283 -8.986 -23.820 1.00 78.88 157 ARG A CA 1
ATOM 1253 C C . ARG A 1 157 ? 1.026 -8.032 -22.893 1.00 78.88 157 ARG A C 1
ATOM 1255 O O . ARG A 1 157 ? 0.644 -6.873 -22.811 1.00 78.88 157 ARG A O 1
ATOM 1262 N N . ILE A 1 158 ? 2.081 -8.524 -22.249 1.00 82.44 158 ILE A N 1
ATOM 1263 C CA . ILE A 1 158 ? 2.929 -7.736 -21.351 1.00 82.44 158 ILE A CA 1
ATOM 1264 C C . ILE A 1 158 ? 3.747 -6.735 -22.170 1.00 82.44 158 ILE A C 1
ATOM 1266 O O . ILE A 1 158 ? 4.508 -7.134 -23.055 1.00 82.44 158 ILE A O 1
ATOM 1270 N N . ASP A 1 159 ? 3.600 -5.447 -21.865 1.00 86.56 159 ASP A N 1
ATOM 1271 C CA . ASP A 1 159 ? 4.452 -4.385 -22.396 1.00 86.56 159 ASP A CA 1
ATOM 1272 C C . ASP A 1 159 ? 5.419 -3.877 -21.318 1.00 86.56 159 ASP A C 1
ATOM 1274 O O . ASP A 1 159 ? 5.057 -3.086 -20.446 1.00 86.56 159 ASP A O 1
ATOM 1278 N N . GLU A 1 160 ? 6.683 -4.309 -21.394 1.00 87.56 160 GLU A N 1
ATOM 1279 C CA . GLU A 1 160 ? 7.725 -3.886 -20.447 1.00 87.56 160 GLU A CA 1
ATOM 1280 C C . GLU A 1 160 ? 8.008 -2.374 -20.492 1.00 87.56 160 GLU A C 1
ATOM 1282 O O . GLU A 1 160 ? 8.541 -1.809 -19.535 1.00 87.56 160 GLU A O 1
ATOM 1287 N N . ARG A 1 161 ? 7.614 -1.681 -21.572 1.00 89.06 161 ARG A N 1
ATOM 1288 C CA . ARG A 1 161 ? 7.782 -0.224 -21.688 1.00 89.06 161 ARG A CA 1
ATOM 1289 C C . ARG A 1 161 ? 6.964 0.527 -20.641 1.00 89.06 161 ARG A C 1
ATOM 1291 O O . ARG A 1 161 ? 7.385 1.605 -20.231 1.00 89.06 161 ARG A O 1
ATOM 1298 N N . ILE A 1 162 ? 5.835 -0.034 -20.200 1.00 89.62 162 ILE A N 1
ATOM 1299 C CA . ILE A 1 162 ? 4.977 0.566 -19.170 1.00 89.62 162 ILE A CA 1
ATOM 1300 C C . ILE A 1 162 ? 5.732 0.617 -17.838 1.00 89.62 162 ILE A C 1
ATOM 1302 O O . ILE A 1 162 ? 5.854 1.688 -17.256 1.00 89.62 162 ILE A O 1
ATOM 1306 N N . PHE A 1 163 ? 6.344 -0.493 -17.415 1.00 89.81 163 PHE A N 1
ATOM 1307 C CA . PHE A 1 163 ? 7.133 -0.554 -16.176 1.00 89.81 163 PHE A CA 1
ATOM 1308 C C . PHE A 1 163 ? 8.326 0.404 -16.196 1.00 89.81 163 PHE A C 1
ATOM 1310 O O . PHE A 1 163 ? 8.611 1.070 -15.202 1.00 89.81 163 PHE A O 1
ATOM 1317 N N . TYR A 1 164 ? 9.002 0.518 -17.341 1.00 90.31 164 TYR A N 1
ATOM 1318 C CA . TYR A 1 164 ? 10.125 1.441 -17.490 1.00 90.31 164 TYR A CA 1
ATOM 1319 C C . TYR A 1 164 ? 9.693 2.905 -17.387 1.00 90.31 164 TYR A C 1
ATOM 1321 O O . TYR A 1 164 ? 10.269 3.664 -16.609 1.00 90.31 164 TYR A O 1
ATOM 1329 N N . LYS A 1 165 ? 8.628 3.293 -18.097 1.00 90.94 165 LYS A N 1
ATOM 1330 C CA . LYS A 1 165 ? 8.053 4.640 -17.980 1.00 90.94 165 LYS A CA 1
ATOM 1331 C C . LYS A 1 165 ? 7.557 4.926 -16.564 1.00 90.94 165 LYS A C 1
ATOM 1333 O O . LYS A 1 165 ? 7.795 6.015 -16.055 1.00 90.94 165 LYS A O 1
ATOM 1338 N N . ALA A 1 166 ? 6.932 3.948 -15.913 1.00 91.19 166 ALA A N 1
ATOM 1339 C CA . ALA A 1 166 ? 6.453 4.058 -14.541 1.00 91.19 166 ALA A CA 1
ATOM 1340 C C . ALA A 1 166 ? 7.595 4.307 -13.543 1.00 91.19 166 ALA A C 1
ATOM 1342 O O . ALA A 1 166 ? 7.457 5.140 -12.643 1.00 91.19 166 ALA A O 1
ATOM 1343 N N . ALA A 1 167 ? 8.726 3.611 -13.702 1.00 91.38 167 ALA A N 1
ATOM 1344 C CA . ALA A 1 167 ? 9.910 3.799 -12.867 1.00 91.38 167 ALA A CA 1
ATOM 1345 C C . ALA A 1 167 ? 10.505 5.206 -13.042 1.00 91.38 167 ALA A C 1
ATOM 1347 O O . ALA A 1 167 ? 10.783 5.877 -12.044 1.00 91.38 167 ALA A O 1
ATOM 1348 N N . LEU A 1 168 ? 10.629 5.680 -14.289 1.00 91.00 168 LEU A N 1
ATOM 1349 C CA . LEU A 1 168 ? 11.087 7.041 -14.595 1.00 91.00 168 LEU A CA 1
ATOM 1350 C C . LEU A 1 168 ? 10.140 8.099 -14.020 1.00 91.00 168 LEU A C 1
ATOM 1352 O O . LEU A 1 168 ? 10.566 8.959 -13.255 1.00 91.00 168 LEU A O 1
ATOM 1356 N N . ALA A 1 169 ? 8.838 7.983 -14.293 1.00 91.12 169 ALA A N 1
ATOM 1357 C CA . ALA A 1 169 ? 7.833 8.916 -13.792 1.00 91.12 169 ALA A CA 1
ATOM 1358 C C . ALA A 1 169 ? 7.854 9.002 -12.258 1.00 91.12 169 ALA A C 1
ATOM 1360 O O . ALA A 1 169 ? 7.765 10.088 -11.681 1.00 91.12 169 ALA A O 1
ATOM 1361 N N . ARG A 1 170 ? 8.026 7.866 -11.572 1.00 91.25 170 ARG A N 1
ATOM 1362 C CA . ARG A 1 170 ? 8.124 7.825 -10.109 1.00 91.25 170 ARG A CA 1
ATOM 1363 C C . ARG A 1 170 ? 9.379 8.525 -9.588 1.00 91.25 170 ARG A C 1
ATOM 1365 O O . ARG A 1 170 ? 9.267 9.272 -8.609 1.00 91.25 170 ARG A O 1
ATOM 1372 N N . ARG A 1 171 ? 10.542 8.310 -10.217 1.00 90.56 171 ARG A N 1
ATOM 1373 C CA . ARG A 1 171 ? 11.792 9.028 -9.902 1.00 90.56 171 ARG A CA 1
ATOM 1374 C C . ARG A 1 171 ? 11.576 10.530 -10.054 1.00 90.56 171 ARG A C 1
ATOM 1376 O O . ARG A 1 171 ? 11.753 11.268 -9.087 1.00 90.56 171 ARG A O 1
ATOM 1383 N N . ASP A 1 172 ? 11.111 10.958 -11.222 1.00 90.38 172 ASP A N 1
ATOM 1384 C CA . ASP A 1 172 ? 10.988 12.371 -11.582 1.00 90.38 172 ASP A CA 1
ATOM 1385 C C . ASP A 1 172 ? 10.011 13.104 -10.653 1.00 90.38 172 ASP A C 1
ATOM 1387 O O . ASP A 1 172 ? 10.324 14.171 -10.121 1.00 90.38 172 ASP A O 1
ATOM 1391 N N . ILE A 1 173 ? 8.856 12.497 -10.352 1.00 89.50 173 ILE A N 1
ATOM 1392 C CA . ILE A 1 173 ? 7.885 13.063 -9.406 1.00 89.50 173 ILE A CA 1
ATOM 1393 C C . ILE A 1 173 ? 8.471 13.136 -7.989 1.00 89.50 173 ILE A C 1
ATOM 1395 O O . ILE A 1 173 ? 8.239 14.117 -7.277 1.00 89.50 173 ILE A O 1
ATOM 1399 N N . SER A 1 174 ? 9.231 12.129 -7.556 1.00 87.31 174 SER A N 1
ATOM 1400 C CA . SER A 1 174 ? 9.843 12.106 -6.220 1.00 87.31 174 SER A CA 1
ATOM 1401 C C . SER A 1 174 ? 10.927 13.176 -6.071 1.00 87.31 174 SER A C 1
ATOM 1403 O O . SER A 1 174 ? 10.939 13.912 -5.080 1.00 87.31 174 SER A O 1
ATOM 1405 N N . VAL A 1 175 ? 11.778 13.337 -7.087 1.00 88.06 175 VAL A N 1
ATOM 1406 C CA . VAL A 1 175 ? 12.779 14.411 -7.154 1.00 88.06 175 VAL A CA 1
ATOM 1407 C C . VAL A 1 175 ? 12.090 15.776 -7.190 1.00 88.06 175 VAL A C 1
ATOM 1409 O O . VAL A 1 175 ? 12.448 16.676 -6.428 1.00 88.06 175 VAL A O 1
ATOM 1412 N N . GLN A 1 176 ? 11.027 15.933 -7.982 1.00 89.12 176 GLN A N 1
ATOM 1413 C CA . GLN A 1 176 ? 10.282 17.188 -8.054 1.00 89.12 176 GLN A CA 1
ATOM 1414 C C . GLN A 1 176 ? 9.604 17.545 -6.722 1.00 89.12 176 GLN A C 1
ATOM 1416 O O . GLN A 1 176 ? 9.599 18.717 -6.326 1.00 89.12 176 GLN A O 1
ATOM 1421 N N . LYS A 1 177 ? 9.070 16.556 -5.988 1.00 87.38 177 LYS A N 1
ATOM 1422 C CA . LYS A 1 177 ? 8.560 16.741 -4.617 1.00 87.38 177 LYS A CA 1
ATOM 1423 C C . LYS A 1 177 ? 9.663 17.271 -3.694 1.00 87.38 177 LYS A C 1
ATOM 1425 O O . LYS A 1 177 ? 9.408 18.216 -2.944 1.00 87.38 177 LYS A O 1
ATOM 1430 N N . MET A 1 178 ? 10.883 16.737 -3.790 1.00 86.06 178 MET A N 1
ATOM 1431 C CA . MET A 1 178 ? 12.035 17.223 -3.019 1.00 86.06 178 MET A CA 1
ATOM 1432 C C . MET A 1 178 ? 12.430 18.657 -3.393 1.00 86.06 178 MET A C 1
ATOM 1434 O O . MET A 1 178 ? 12.572 19.497 -2.504 1.00 86.06 178 MET A O 1
ATOM 1438 N N . ILE A 1 179 ? 12.501 18.990 -4.685 1.00 87.19 179 ILE A N 1
ATOM 1439 C CA . ILE A 1 179 ? 12.776 20.360 -5.159 1.00 87.19 179 ILE A CA 1
ATOM 1440 C C . ILE A 1 179 ? 11.719 21.346 -4.639 1.00 87.19 179 ILE A C 1
ATOM 1442 O O . ILE A 1 179 ? 12.038 22.442 -4.173 1.00 87.19 179 ILE A O 1
ATOM 1446 N N . ASN A 1 180 ? 10.441 20.972 -4.690 1.00 88.06 180 ASN A N 1
ATOM 1447 C CA . ASN A 1 180 ? 9.352 21.821 -4.207 1.00 88.06 180 ASN A CA 1
ATOM 1448 C C . ASN A 1 180 ? 9.417 22.026 -2.687 1.00 88.06 180 ASN A C 1
ATOM 1450 O O . ASN A 1 180 ? 9.131 23.123 -2.192 1.00 88.06 180 ASN A O 1
ATOM 1454 N N . LEU A 1 181 ? 9.825 20.997 -1.941 1.00 85.12 181 LEU A N 1
ATOM 1455 C CA . LEU A 1 181 ? 10.042 21.083 -0.502 1.00 85.12 181 LEU A CA 1
ATOM 1456 C C . LEU A 1 181 ? 11.190 22.047 -0.162 1.00 85.12 181 LEU A C 1
ATOM 1458 O O . LEU A 1 181 ? 11.014 22.894 0.717 1.00 85.12 181 LEU A O 1
ATOM 1462 N N . LEU A 1 182 ? 12.306 21.980 -0.898 1.00 81.94 182 LEU A N 1
ATOM 1463 C CA . LEU A 1 182 ? 13.436 22.911 -0.775 1.00 81.94 182 LEU A CA 1
ATOM 1464 C C . LEU A 1 182 ? 12.996 24.359 -1.013 1.00 81.94 182 LEU A C 1
ATOM 1466 O O . LEU A 1 182 ? 13.134 25.202 -0.128 1.00 81.94 182 LEU A O 1
ATOM 1470 N N . LYS A 1 183 ? 12.321 24.625 -2.137 1.00 85.88 183 LYS A N 1
ATOM 1471 C CA . LYS A 1 183 ? 11.769 25.957 -2.455 1.00 85.88 183 LYS A CA 1
ATOM 1472 C C . LYS A 1 183 ? 10.823 26.471 -1.368 1.00 85.88 183 LYS A C 1
ATOM 1474 O O . LYS A 1 183 ? 10.772 27.667 -1.079 1.00 85.88 183 LYS A O 1
ATOM 1479 N N . THR A 1 184 ? 10.039 25.582 -0.758 1.00 85.38 184 THR A N 1
ATOM 1480 C CA . THR A 1 184 ? 9.111 25.944 0.325 1.00 85.38 184 THR A CA 1
ATOM 1481 C C . THR A 1 184 ? 9.855 26.301 1.610 1.00 85.38 184 THR A C 1
ATOM 1483 O O . THR A 1 184 ? 9.453 27.234 2.309 1.00 85.38 184 THR A O 1
ATOM 1486 N N . LYS A 1 185 ? 10.937 25.586 1.928 1.00 80.44 185 LYS A N 1
ATOM 1487 C CA . LYS A 1 185 ? 11.803 25.877 3.074 1.00 80.44 185 LYS A CA 1
ATOM 1488 C C . LYS A 1 185 ? 12.557 27.187 2.897 1.00 80.44 185 LYS A C 1
ATOM 1490 O O . LYS A 1 185 ? 12.456 28.025 3.782 1.00 80.44 185 LYS A O 1
ATOM 1495 N N . GLU A 1 186 ? 13.160 27.428 1.736 1.00 81.00 186 GLU A N 1
ATOM 1496 C CA . GLU A 1 186 ? 13.807 28.708 1.419 1.00 81.00 186 GLU A CA 1
ATOM 1497 C C . GLU A 1 186 ? 12.844 29.889 1.579 1.00 81.00 186 GLU A C 1
ATOM 1499 O O . GLU A 1 186 ? 13.174 30.895 2.204 1.00 81.00 186 GLU A O 1
ATOM 1504 N N . LYS A 1 187 ? 11.608 29.760 1.075 1.00 82.12 187 LYS A N 1
ATOM 1505 C CA . LYS A 1 187 ? 10.564 30.778 1.267 1.00 82.12 187 LYS A CA 1
ATOM 1506 C C . LYS A 1 187 ? 10.227 30.991 2.745 1.00 82.12 187 LYS A C 1
ATOM 1508 O O . LYS A 1 187 ? 9.945 32.120 3.135 1.00 82.12 187 LYS A O 1
ATOM 1513 N N . LYS A 1 188 ? 10.219 29.933 3.564 1.00 80.94 188 LYS A N 1
ATOM 1514 C CA . LYS A 1 188 ? 9.989 30.039 5.015 1.00 80.94 188 LYS A CA 1
ATOM 1515 C C . LYS A 1 188 ? 11.163 30.715 5.724 1.00 80.94 188 LYS A C 1
ATOM 1517 O O . LYS A 1 188 ? 10.899 31.596 6.532 1.00 80.94 188 LYS A O 1
ATOM 1522 N N . CYS A 1 189 ? 12.409 30.371 5.393 1.00 71.00 189 CYS A N 1
ATOM 1523 C CA . CYS A 1 189 ? 13.605 31.027 5.931 1.00 71.00 189 CYS A CA 1
ATOM 1524 C C . CYS A 1 189 ? 13.617 32.519 5.570 1.00 71.00 189 CYS A C 1
ATOM 1526 O O . CYS A 1 189 ? 13.654 33.356 6.462 1.00 71.00 189 CYS A O 1
ATOM 1528 N N . LYS A 1 190 ? 13.409 32.873 4.292 1.00 73.88 190 LYS A N 1
ATOM 1529 C CA . LYS A 1 190 ? 13.304 34.279 3.850 1.00 73.88 190 LYS A CA 1
ATOM 1530 C C . LYS A 1 190 ? 12.201 35.056 4.582 1.00 73.88 190 LYS A C 1
ATOM 1532 O O . LYS A 1 190 ? 12.395 36.214 4.928 1.00 73.88 190 LYS A O 1
ATOM 1537 N N . LYS A 1 191 ? 11.049 34.426 4.851 1.00 72.31 191 LYS A N 1
ATOM 1538 C CA . LYS A 1 191 ? 9.955 35.037 5.630 1.00 72.31 191 LYS A CA 1
ATOM 1539 C C . LYS A 1 191 ? 10.284 35.201 7.114 1.00 72.31 191 LYS A C 1
ATOM 1541 O O . LYS A 1 191 ? 9.850 36.187 7.697 1.00 72.31 191 LYS A O 1
ATOM 1546 N N . LYS A 1 192 ? 10.995 34.247 7.727 1.00 70.38 192 LYS A N 1
ATOM 1547 C CA . LYS A 1 192 ? 11.476 34.375 9.111 1.00 70.38 192 LYS A CA 1
ATOM 1548 C C . LYS A 1 192 ? 12.450 35.548 9.225 1.00 70.38 192 LYS A C 1
ATOM 1550 O O . LYS A 1 192 ? 12.212 36.419 10.048 1.00 70.38 192 LYS A O 1
ATOM 1555 N N . VAL A 1 193 ? 13.435 35.622 8.326 1.00 66.50 193 VAL A N 1
ATOM 1556 C CA . VAL A 1 193 ? 14.415 36.722 8.261 1.00 66.50 193 VAL A CA 1
ATOM 1557 C C . VAL A 1 193 ? 13.721 38.073 8.052 1.00 66.50 193 VAL A C 1
ATOM 1559 O O . VAL A 1 193 ? 13.966 39.013 8.795 1.00 66.50 193 VAL A O 1
ATOM 1562 N N . ALA A 1 194 ? 12.768 38.168 7.118 1.00 63.53 194 ALA A N 1
ATOM 1563 C CA . ALA A 1 194 ? 12.010 39.405 6.894 1.00 63.53 194 ALA A CA 1
ATOM 1564 C C . ALA A 1 194 ? 11.121 39.820 8.085 1.00 63.53 194 ALA A C 1
ATOM 1566 O O . ALA A 1 194 ? 10.798 40.993 8.223 1.00 63.53 194 ALA A O 1
ATOM 1567 N N . LYS A 1 195 ? 10.699 38.871 8.933 1.00 67.44 195 LYS A N 1
ATOM 1568 C CA . LYS A 1 195 ? 9.927 39.148 10.154 1.00 67.44 195 LYS A CA 1
ATOM 1569 C C . LYS A 1 195 ? 10.829 39.507 11.345 1.00 67.44 195 LYS A C 1
ATOM 1571 O O . LYS A 1 195 ? 10.368 40.210 12.237 1.00 67.44 195 LYS A O 1
ATOM 1576 N N . ALA A 1 196 ? 12.074 39.030 11.351 1.00 53.84 196 ALA A N 1
ATOM 1577 C CA . ALA A 1 196 ? 13.096 39.353 12.348 1.00 53.84 196 ALA A CA 1
ATOM 1578 C C . ALA A 1 196 ? 13.684 40.767 12.178 1.00 53.84 196 ALA A C 1
ATOM 1580 O O . ALA A 1 196 ? 14.304 41.274 13.101 1.00 53.84 196 ALA A O 1
ATOM 1581 N N . LEU A 1 197 ? 13.415 41.436 11.048 1.00 48.31 197 LEU A N 1
ATOM 1582 C CA . LEU A 1 197 ? 13.736 42.847 10.809 1.00 48.31 197 LEU A CA 1
ATOM 1583 C C . LEU A 1 197 ? 12.495 43.760 10.962 1.00 48.31 197 LEU A C 1
ATOM 1585 O O . LEU A 1 197 ? 11.918 44.165 9.949 1.00 48.31 197 LEU A O 1
ATOM 1589 N N . PRO A 1 198 ? 12.045 44.129 12.178 1.00 41.19 198 PRO A N 1
ATOM 1590 C CA . PRO A 1 198 ? 11.143 45.257 12.362 1.00 41.19 198 PRO A CA 1
ATOM 1591 C C . PRO A 1 198 ? 11.905 46.448 12.964 1.00 41.19 198 PRO A C 1
ATOM 1593 O O . PRO A 1 198 ? 12.063 46.534 14.175 1.00 41.19 198 PRO A O 1
ATOM 1596 N N . GLY A 1 199 ? 12.340 47.394 12.124 1.00 43.38 199 GLY A N 1
ATOM 1597 C CA . GLY A 1 199 ? 12.806 48.699 12.609 1.00 43.38 199 GLY A CA 1
ATOM 1598 C C . GLY A 1 199 ? 13.905 49.362 11.784 1.00 43.38 199 GLY A C 1
ATOM 1599 O O . GLY A 1 199 ? 15.042 49.435 12.222 1.00 43.38 199 GLY A O 1
ATOM 1600 N N . THR A 1 200 ? 13.566 49.943 10.634 1.00 32.91 200 THR A N 1
ATOM 1601 C CA . THR A 1 200 ? 14.286 51.128 10.140 1.00 32.91 200 THR A CA 1
ATOM 1602 C C . THR A 1 200 ? 13.266 52.200 9.785 1.00 32.91 200 THR A C 1
ATOM 1604 O O . THR A 1 200 ? 12.837 52.359 8.644 1.00 32.91 200 THR A O 1
ATOM 1607 N N . SER A 1 201 ? 12.829 52.941 10.803 1.00 33.47 201 SER A N 1
ATOM 1608 C CA . SER A 1 201 ? 12.276 54.272 10.586 1.00 33.47 201 SER A CA 1
ATOM 1609 C C . SER A 1 201 ? 13.435 55.243 10.366 1.00 33.47 201 SER A C 1
ATOM 1611 O O . SER A 1 201 ? 14.200 55.520 11.282 1.00 33.47 201 SER A O 1
ATOM 1613 N N . THR A 1 202 ? 13.531 55.722 9.129 1.00 32.72 202 THR A N 1
ATOM 1614 C CA . THR A 1 202 ? 13.810 57.115 8.759 1.00 32.72 202 THR A CA 1
ATOM 1615 C C . THR A 1 202 ? 14.965 57.828 9.468 1.00 32.72 202 THR A C 1
ATOM 1617 O O . THR A 1 202 ? 14.783 58.389 10.541 1.00 32.72 202 THR A O 1
ATOM 1620 N N . LEU A 1 203 ? 16.081 58.005 8.756 1.00 27.64 203 LEU A N 1
ATOM 1621 C CA . LEU A 1 203 ? 16.787 59.288 8.750 1.00 27.64 203 LEU A CA 1
ATOM 1622 C C . LEU A 1 203 ? 17.201 59.632 7.316 1.00 27.64 203 LEU A C 1
ATOM 1624 O O . LEU A 1 203 ? 18.156 59.109 6.748 1.00 27.64 203 LEU A O 1
ATOM 1628 N N . GLU A 1 204 ? 16.405 60.517 6.735 1.00 30.75 204 GLU A N 1
ATOM 1629 C CA . GLU A 1 204 ? 16.690 61.268 5.524 1.00 30.75 204 GLU A CA 1
ATOM 1630 C C . GLU A 1 204 ? 17.624 62.427 5.921 1.00 30.75 204 GLU A C 1
ATOM 1632 O O . GLU A 1 204 ? 17.278 63.238 6.779 1.00 30.75 204 GLU A O 1
ATOM 1637 N N . GLY A 1 205 ? 18.838 62.489 5.363 1.00 27.73 205 GLY A N 1
ATOM 1638 C CA . GLY A 1 205 ? 19.821 63.506 5.748 1.00 27.73 205 GLY A CA 1
ATOM 1639 C C . GLY A 1 205 ? 21.095 63.475 4.907 1.00 27.73 205 GLY A C 1
ATOM 1640 O O . GLY A 1 205 ? 21.975 62.647 5.096 1.00 27.73 205 GLY A O 1
ATOM 1641 N N . ALA A 1 206 ? 21.175 64.396 3.954 1.00 27.09 206 ALA A N 1
ATOM 1642 C CA . ALA A 1 206 ? 22.223 64.549 2.953 1.00 27.09 206 ALA A CA 1
ATOM 1643 C C . ALA A 1 206 ? 23.651 64.792 3.497 1.00 27.09 206 ALA A C 1
ATOM 1645 O O . ALA A 1 206 ? 23.826 65.590 4.414 1.00 27.09 206 ALA A O 1
ATOM 1646 N N . LYS A 1 207 ? 24.676 64.277 2.791 1.00 28.72 207 LYS A N 1
ATOM 1647 C CA . LYS A 1 207 ? 25.671 65.050 1.994 1.00 28.72 207 LYS A CA 1
ATOM 1648 C C . LYS A 1 207 ? 26.942 64.230 1.691 1.00 28.72 207 LYS A C 1
ATOM 1650 O O . LYS A 1 207 ? 27.531 63.638 2.578 1.00 28.72 207 LYS A O 1
ATOM 1655 N N . ASN A 1 208 ? 27.338 64.274 0.412 1.00 27.44 208 ASN A N 1
ATOM 1656 C CA . ASN A 1 208 ? 28.682 64.192 -0.190 1.00 27.44 208 ASN A CA 1
ATOM 1657 C C . ASN A 1 208 ? 29.862 63.685 0.665 1.00 27.44 208 ASN A C 1
ATOM 1659 O O . ASN A 1 208 ? 30.152 64.268 1.700 1.00 27.44 208 ASN A O 1
ATOM 1663 N N . THR A 1 209 ? 30.711 62.812 0.100 1.00 28.31 209 THR A N 1
ATOM 1664 C CA . THR A 1 209 ? 32.004 63.194 -0.527 1.00 28.31 209 THR A CA 1
ATOM 1665 C C . THR A 1 209 ? 32.574 62.012 -1.331 1.00 28.31 209 THR A C 1
ATOM 1667 O O . THR A 1 209 ? 32.403 60.850 -0.979 1.00 28.31 209 THR A O 1
ATOM 1670 N N . LYS A 1 210 ? 33.200 62.333 -2.467 1.00 28.53 210 LYS A N 1
ATOM 1671 C CA . LYS A 1 210 ? 33.922 61.426 -3.366 1.00 28.53 210 LYS A CA 1
ATOM 1672 C C . LYS A 1 210 ? 35.208 60.880 -2.716 1.00 28.53 210 LYS A C 1
ATOM 1674 O O . LYS A 1 210 ? 35.810 61.555 -1.894 1.00 28.53 210 LYS A O 1
ATOM 1679 N N . GLU A 1 211 ? 35.713 59.797 -3.316 1.00 27.11 211 GLU A N 1
ATOM 1680 C CA . GLU A 1 211 ? 37.072 59.712 -3.898 1.00 27.11 211 GLU A CA 1
ATOM 1681 C C . GLU A 1 211 ? 38.039 58.661 -3.310 1.00 27.11 211 GLU A C 1
ATOM 1683 O O . GLU A 1 211 ? 38.360 58.711 -2.135 1.00 27.11 211 GLU A O 1
ATOM 1688 N N . LYS A 1 212 ? 38.565 57.809 -4.224 1.00 25.94 212 LYS A N 1
ATOM 1689 C CA . LYS A 1 212 ? 39.855 57.060 -4.232 1.00 25.94 212 LYS A CA 1
ATOM 1690 C C . LYS A 1 212 ? 40.154 56.149 -3.017 1.00 25.94 212 LYS A C 1
ATOM 1692 O O . LYS A 1 212 ? 40.021 56.530 -1.879 1.00 25.94 212 LYS A O 1
ATOM 1697 N N . GLY A 1 213 ? 40.680 54.935 -3.134 1.00 26.47 213 GLY A N 1
ATOM 1698 C CA . GLY A 1 213 ? 41.336 54.234 -4.222 1.00 26.47 213 GLY A CA 1
ATOM 1699 C C . GLY A 1 213 ? 42.108 53.036 -3.647 1.00 26.47 213 GLY A C 1
ATOM 1700 O O . GLY A 1 213 ? 42.754 53.147 -2.619 1.00 26.47 213 GLY A O 1
ATOM 1701 N N . ARG A 1 214 ? 42.106 51.932 -4.398 1.00 26.31 214 ARG A N 1
ATOM 1702 C CA . ARG A 1 214 ? 43.303 51.141 -4.730 1.00 26.31 214 ARG A CA 1
ATOM 1703 C C . ARG A 1 214 ? 44.082 50.418 -3.595 1.00 26.31 214 ARG A C 1
ATOM 1705 O O . ARG A 1 214 ? 44.958 50.991 -2.968 1.00 26.31 214 ARG A O 1
ATOM 1712 N N . LYS A 1 215 ? 43.982 49.081 -3.699 1.00 27.78 215 LYS A N 1
ATOM 1713 C CA . LYS A 1 215 ? 45.020 48.022 -3.589 1.00 27.78 215 LYS A CA 1
ATOM 1714 C C . LYS A 1 215 ? 45.363 47.401 -2.227 1.00 27.78 215 LYS A C 1
ATOM 1716 O O . LYS A 1 215 ? 45.885 48.061 -1.348 1.00 27.78 215 LYS A O 1
ATOM 1721 N N . LYS A 1 216 ? 45.240 46.062 -2.268 1.00 26.22 216 LYS A N 1
ATOM 1722 C CA . LYS A 1 216 ? 46.200 44.999 -1.904 1.00 26.22 216 LYS A CA 1
ATOM 1723 C C . LYS A 1 216 ? 46.888 45.099 -0.537 1.00 26.22 216 LYS A C 1
ATOM 1725 O O . LYS A 1 216 ? 47.698 45.990 -0.329 1.00 26.22 216 LYS A O 1
ATOM 1730 N N . ASN A 1 217 ? 46.806 44.016 0.233 1.00 26.61 217 ASN A N 1
ATOM 1731 C CA . ASN A 1 217 ? 47.878 43.015 0.226 1.00 26.61 217 ASN A CA 1
ATOM 1732 C C . ASN A 1 217 ? 47.448 41.709 0.909 1.00 26.61 217 ASN A C 1
ATOM 1734 O O . ASN A 1 217 ? 46.743 41.707 1.912 1.00 26.61 217 ASN A O 1
ATOM 1738 N N . GLU A 1 218 ? 47.893 40.614 0.296 1.00 26.34 218 GLU A N 1
ATOM 1739 C CA . GLU A 1 218 ? 48.102 39.294 0.892 1.00 26.34 218 GLU A CA 1
ATOM 1740 C C . GLU A 1 218 ? 49.058 39.401 2.096 1.00 26.34 218 GLU A C 1
ATOM 1742 O O . GLU A 1 218 ? 49.915 40.282 2.113 1.00 26.34 218 GLU A O 1
ATOM 1747 N N . TYR A 1 219 ? 48.958 38.506 3.080 1.00 25.08 219 TYR A N 1
ATOM 1748 C CA . TYR A 1 219 ? 49.872 37.363 3.242 1.00 25.08 219 TYR A CA 1
ATOM 1749 C C . TYR A 1 219 ? 49.587 36.601 4.550 1.00 25.08 219 TYR A C 1
ATOM 1751 O O . TYR A 1 219 ? 49.280 37.179 5.588 1.00 25.08 219 TYR A O 1
ATOM 1759 N N . LYS A 1 220 ? 49.693 35.273 4.431 1.00 28.38 220 LYS A N 1
ATOM 1760 C CA . LYS A 1 220 ? 49.693 34.231 5.470 1.00 28.38 220 LYS A CA 1
ATOM 1761 C C . LYS A 1 220 ? 50.908 34.304 6.412 1.00 28.38 220 LYS A C 1
ATOM 1763 O O . LYS A 1 220 ? 51.985 34.674 5.955 1.00 28.38 220 LYS A O 1
ATOM 1768 N N . ALA A 1 221 ? 50.749 33.733 7.611 1.00 26.58 221 ALA A N 1
ATOM 1769 C CA . ALA A 1 221 ? 51.667 32.798 8.305 1.00 26.58 221 ALA A CA 1
ATOM 1770 C C . ALA A 1 221 ? 50.858 32.173 9.484 1.00 26.58 221 ALA A C 1
ATOM 1772 O O . ALA A 1 221 ? 50.180 32.930 10.169 1.00 26.58 221 ALA A O 1
ATOM 1773 N N . GLU A 1 222 ? 50.621 30.858 9.667 1.00 26.34 222 GLU A N 1
ATOM 1774 C CA . GLU A 1 222 ? 51.526 29.726 10.020 1.00 26.34 222 GLU A CA 1
ATOM 1775 C C . GLU A 1 222 ? 52.476 30.095 11.189 1.00 26.34 222 GLU A C 1
ATOM 1777 O O . GLU A 1 222 ? 53.112 31.135 11.123 1.00 26.34 222 GLU A O 1
ATOM 1782 N N . THR A 1 223 ? 52.648 29.379 12.315 1.00 23.83 223 THR A N 1
ATOM 1783 C CA . THR A 1 223 ? 52.550 27.943 12.675 1.00 23.83 223 THR A CA 1
ATOM 1784 C C . THR A 1 223 ? 52.811 27.764 14.198 1.00 23.83 223 THR A C 1
ATOM 1786 O O . THR A 1 223 ? 53.413 28.648 14.794 1.00 23.83 223 THR A O 1
ATOM 1789 N N . ALA A 1 224 ? 52.386 26.611 14.760 1.00 26.41 224 ALA A N 1
ATOM 1790 C CA . ALA A 1 224 ? 52.833 25.812 15.942 1.00 26.41 224 ALA A CA 1
ATOM 1791 C C . ALA A 1 224 ? 53.831 26.402 16.986 1.00 26.41 224 ALA A C 1
ATOM 1793 O O . ALA A 1 224 ? 54.799 27.061 16.628 1.00 26.41 224 ALA A O 1
ATOM 1794 N N . THR A 1 225 ? 53.782 26.070 18.291 1.00 23.27 225 THR A N 1
ATOM 1795 C CA . THR A 1 225 ? 54.164 24.765 18.908 1.00 23.27 225 THR A CA 1
ATOM 1796 C C . THR A 1 225 ? 53.979 24.815 20.453 1.00 23.27 225 THR A C 1
ATOM 1798 O O . THR A 1 225 ? 54.148 25.898 20.995 1.00 23.27 225 THR A O 1
ATOM 1801 N N . ALA A 1 226 ? 53.674 23.658 21.089 1.00 25.91 226 ALA A N 1
ATOM 1802 C CA . ALA A 1 226 ? 53.875 23.140 22.483 1.00 25.91 226 ALA A CA 1
ATOM 1803 C C . ALA A 1 226 ? 54.009 24.111 23.698 1.00 25.91 226 ALA A C 1
ATOM 1805 O O . ALA A 1 226 ? 54.603 25.169 23.586 1.00 25.91 226 ALA A O 1
ATOM 1806 N N . THR A 1 227 ? 53.500 23.834 24.909 1.00 27.11 227 THR A N 1
ATOM 1807 C CA . THR A 1 227 ? 53.843 22.727 25.835 1.00 27.11 227 THR A CA 1
ATOM 1808 C C . THR A 1 227 ? 52.887 22.687 27.046 1.00 27.11 227 THR A C 1
ATOM 1810 O O . THR A 1 227 ? 52.258 23.682 27.389 1.00 27.11 227 THR A O 1
ATOM 1813 N N . GLU A 1 228 ? 52.855 21.512 27.675 1.00 25.97 228 GLU A N 1
ATOM 1814 C CA . GLU A 1 228 ? 52.243 21.060 28.937 1.00 25.97 228 GLU A CA 1
ATOM 1815 C C . GLU A 1 228 ? 52.371 22.012 30.147 1.00 25.97 228 GLU A C 1
ATOM 1817 O O . GLU A 1 228 ? 53.391 22.678 30.300 1.00 25.97 228 GLU A O 1
ATOM 1822 N N . THR A 1 229 ? 51.402 21.998 31.074 1.00 26.86 229 THR A N 1
ATOM 1823 C CA . THR A 1 229 ? 51.557 21.445 32.445 1.00 26.86 229 THR A CA 1
ATOM 1824 C C . THR A 1 229 ? 50.308 21.662 33.308 1.00 26.86 229 THR A C 1
ATOM 1826 O O . THR A 1 229 ? 49.594 22.654 33.202 1.00 26.86 229 THR A O 1
ATOM 1829 N N . GLU A 1 230 ? 50.061 20.649 34.131 1.00 25.59 230 GLU A N 1
ATOM 1830 C CA . GLU A 1 230 ? 49.022 20.482 35.142 1.00 25.59 230 GLU A CA 1
ATOM 1831 C C . GLU A 1 230 ? 49.164 21.505 36.282 1.00 25.59 230 GLU A C 1
ATOM 1833 O O . GLU A 1 230 ? 50.281 21.918 36.587 1.00 25.59 230 GLU A O 1
ATOM 1838 N N . THR A 1 231 ? 48.073 21.852 36.974 1.00 26.05 231 THR A N 1
ATOM 1839 C CA . THR A 1 231 ? 47.900 21.596 38.424 1.00 26.05 231 THR A CA 1
ATOM 1840 C C . THR A 1 231 ? 46.596 22.189 38.973 1.00 26.05 231 THR A C 1
ATOM 1842 O O . THR A 1 231 ? 46.031 23.145 38.452 1.00 26.05 231 THR A O 1
ATOM 1845 N N . GLU A 1 232 ? 46.114 21.489 39.993 1.00 24.94 232 GLU A N 1
ATOM 1846 C CA . GLU A 1 232 ? 44.818 21.505 40.664 1.00 24.94 232 GLU A CA 1
ATOM 1847 C C . GLU A 1 232 ? 44.639 22.652 41.683 1.00 24.94 232 GLU A C 1
ATOM 1849 O O . GLU A 1 232 ? 45.544 23.453 41.906 1.00 24.94 232 GLU A O 1
ATOM 1854 N N . THR A 1 233 ? 43.499 22.582 42.389 1.00 25.27 233 THR A N 1
ATOM 1855 C CA . THR A 1 233 ? 43.127 23.167 43.700 1.00 25.27 233 THR A CA 1
ATOM 1856 C C . THR A 1 233 ? 42.371 24.503 43.644 1.00 25.27 233 THR A C 1
ATOM 1858 O O . THR A 1 233 ? 42.861 25.492 43.117 1.00 25.27 233 THR A O 1
ATOM 1861 N N . GLU A 1 234 ? 41.050 24.480 43.902 1.00 26.31 234 GLU A N 1
ATOM 1862 C CA . GLU A 1 234 ? 40.398 24.638 45.233 1.00 26.31 234 GLU A CA 1
ATOM 1863 C C . GLU A 1 234 ? 40.640 26.066 45.768 1.00 26.31 234 GLU A C 1
ATOM 1865 O O . GLU A 1 234 ? 41.765 26.533 45.799 1.00 26.31 234 GLU A O 1
ATOM 1870 N N . THR A 1 235 ? 39.689 26.891 46.203 1.00 23.89 235 THR A N 1
ATOM 1871 C CA . THR A 1 235 ? 38.387 26.696 46.852 1.00 23.89 235 THR A CA 1
ATOM 1872 C C . THR A 1 235 ? 37.771 28.097 47.016 1.00 23.89 235 THR A C 1
ATOM 1874 O O . THR A 1 235 ? 38.503 29.073 47.157 1.00 23.89 235 THR A O 1
ATOM 1877 N N . GLU A 1 236 ? 36.440 28.156 46.982 1.00 27.05 236 GLU A N 1
ATOM 1878 C CA . GLU A 1 236 ? 35.532 28.998 47.784 1.00 27.05 236 GLU A CA 1
ATOM 1879 C C . GLU A 1 236 ? 36.027 30.365 48.308 1.00 27.05 236 GLU A C 1
ATOM 1881 O O . GLU A 1 236 ? 36.923 30.444 49.143 1.00 27.05 236 GLU A O 1
ATOM 1886 N N . THR A 1 237 ? 35.317 31.451 47.991 1.00 26.70 237 THR A N 1
ATOM 1887 C CA . THR A 1 237 ? 34.353 32.068 48.931 1.00 26.70 237 THR A CA 1
ATOM 1888 C C . THR A 1 237 ? 33.738 33.346 48.359 1.00 26.70 237 THR A C 1
ATOM 1890 O O . THR A 1 237 ? 34.372 34.146 47.678 1.00 26.70 237 THR A O 1
ATOM 1893 N N . GLU A 1 238 ? 32.453 33.477 48.654 1.00 28.81 238 GLU A N 1
ATOM 1894 C CA . GLU A 1 238 ? 31.530 34.552 48.319 1.00 28.81 238 GLU A CA 1
ATOM 1895 C C . GLU A 1 238 ? 31.967 35.895 48.916 1.00 28.81 238 GLU A C 1
ATOM 1897 O O . GLU A 1 238 ? 32.389 35.965 50.070 1.00 28.81 238 GLU A O 1
ATOM 1902 N N . THR A 1 239 ? 31.772 36.989 48.183 1.00 28.23 239 THR A N 1
ATOM 1903 C CA . THR A 1 239 ? 31.078 38.165 48.733 1.00 28.23 239 THR A CA 1
ATOM 1904 C C . THR A 1 239 ? 30.670 39.104 47.607 1.00 28.23 239 THR A C 1
ATOM 1906 O O . THR A 1 239 ? 31.486 39.584 46.826 1.00 28.23 239 THR A O 1
ATOM 1909 N N . GLU A 1 240 ? 29.363 39.324 47.538 1.00 27.47 240 GLU A N 1
ATOM 1910 C CA . GLU A 1 240 ? 28.668 40.232 46.641 1.00 27.47 240 GLU A CA 1
ATOM 1911 C C . GLU A 1 240 ? 29.119 41.681 46.871 1.00 27.47 240 GLU A C 1
ATOM 1913 O O . GLU A 1 240 ? 29.175 42.178 47.998 1.00 27.47 240 GLU A O 1
ATOM 1918 N N . THR A 1 241 ? 29.393 42.402 45.791 1.00 28.45 241 THR A N 1
ATOM 1919 C CA . THR A 1 241 ? 29.204 43.851 45.738 1.00 28.45 241 THR A CA 1
ATOM 1920 C C . THR A 1 241 ? 28.735 44.150 44.323 1.00 28.45 241 THR A C 1
ATOM 1922 O O . THR A 1 241 ? 29.522 44.055 43.385 1.00 28.45 241 THR A O 1
ATOM 1925 N N . GLU A 1 242 ? 27.442 44.424 44.154 1.00 35.25 242 GLU A N 1
ATOM 1926 C CA . GLU A 1 242 ? 26.926 44.951 42.889 1.00 35.25 242 GLU A CA 1
ATOM 1927 C C . GLU A 1 242 ? 27.542 46.326 42.599 1.00 35.25 242 GLU A C 1
ATOM 1929 O O . GLU A 1 242 ? 27.673 47.153 43.511 1.00 35.25 242 GLU A O 1
ATOM 1934 N N . PRO A 1 243 ? 27.830 46.608 41.321 1.00 31.86 243 PRO A N 1
ATOM 1935 C CA . PRO A 1 243 ? 27.572 47.934 40.793 1.00 31.86 243 PRO A CA 1
ATOM 1936 C C . PRO A 1 243 ? 26.681 47.880 39.539 1.00 31.86 243 PRO A C 1
ATOM 1938 O O . PRO A 1 243 ? 26.849 47.025 38.679 1.00 31.86 243 PRO A O 1
ATOM 1941 N N . GLU A 1 244 ? 25.718 48.807 39.526 1.00 31.66 244 GLU A N 1
ATOM 1942 C CA . GLU A 1 244 ? 25.024 49.509 38.427 1.00 31.66 244 GLU A CA 1
ATOM 1943 C C . GLU A 1 244 ? 25.261 49.046 36.963 1.00 31.66 244 GLU A C 1
ATOM 1945 O O . GLU A 1 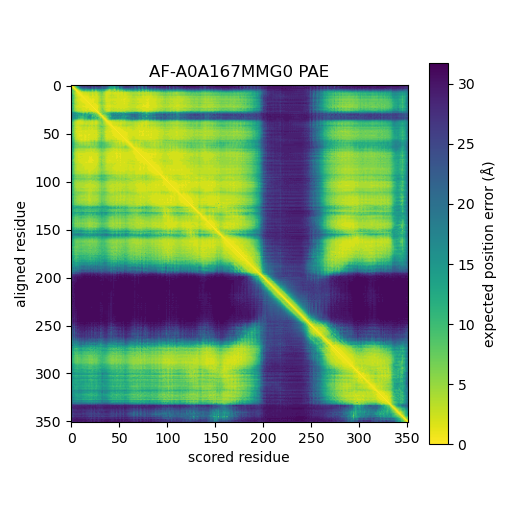244 ? 26.387 48.750 36.574 1.00 31.66 244 GLU A O 1
ATOM 1950 N N . PRO A 1 245 ? 24.223 49.066 36.097 1.00 36.50 245 PRO A N 1
ATOM 1951 C CA . PRO A 1 245 ? 24.261 48.423 34.787 1.00 36.50 245 PRO A CA 1
ATOM 1952 C C . PRO A 1 245 ? 25.155 49.183 33.797 1.00 36.50 245 PRO A C 1
ATOM 1954 O O . PRO A 1 245 ? 24.789 50.242 33.282 1.00 36.50 245 PRO A O 1
ATOM 1957 N N . ASP A 1 246 ? 26.312 48.599 33.490 1.00 35.03 246 ASP A N 1
ATOM 1958 C CA . ASP A 1 246 ? 27.139 48.979 32.351 1.00 35.03 246 ASP A CA 1
ATOM 1959 C C . ASP A 1 246 ? 26.399 48.634 31.049 1.00 35.03 246 ASP A C 1
ATOM 1961 O O . ASP A 1 246 ? 26.154 47.464 30.737 1.00 35.03 246 ASP A O 1
ATOM 1965 N N . THR A 1 247 ? 26.085 49.658 30.251 1.00 42.69 247 THR A N 1
ATOM 1966 C CA . THR A 1 247 ? 25.476 49.555 28.909 1.00 42.69 247 THR A CA 1
ATOM 1967 C C . THR A 1 247 ? 26.315 48.769 27.890 1.00 42.69 247 THR A C 1
ATOM 1969 O O . THR A 1 247 ? 25.870 48.581 26.762 1.00 42.69 247 THR A O 1
ATOM 1972 N N . ASP A 1 248 ? 27.502 48.297 28.275 1.00 44.56 248 ASP A N 1
ATOM 1973 C CA . ASP A 1 248 ? 28.387 47.471 27.448 1.00 44.56 248 ASP A CA 1
ATOM 1974 C C . ASP A 1 248 ? 28.069 45.962 27.575 1.00 44.56 248 ASP A C 1
ATOM 1976 O O . ASP A 1 248 ? 28.319 45.189 26.648 1.00 44.56 248 ASP A O 1
ATOM 1980 N N . THR A 1 249 ? 27.428 45.537 28.673 1.00 44.25 249 THR A N 1
ATOM 1981 C CA . THR A 1 249 ? 27.081 44.120 28.916 1.00 44.25 249 THR A CA 1
ATOM 1982 C C . THR A 1 249 ? 25.861 43.652 28.122 1.00 44.25 249 THR A C 1
ATOM 1984 O O . THR A 1 249 ? 25.835 42.517 27.648 1.00 44.25 249 THR A O 1
ATOM 1987 N N . GLU A 1 250 ? 24.873 44.526 27.894 1.00 39.56 250 GLU A N 1
ATOM 1988 C CA . GLU A 1 250 ? 23.712 44.204 27.050 1.00 39.56 250 GLU A CA 1
ATOM 1989 C C . GLU A 1 250 ? 24.138 43.939 25.599 1.00 39.56 250 GLU A C 1
ATOM 1991 O O . GLU A 1 250 ? 23.662 42.985 24.991 1.00 39.56 250 GLU A O 1
ATOM 1996 N N . THR A 1 251 ? 25.101 44.698 25.065 1.00 47.91 251 THR A N 1
ATOM 1997 C CA . THR A 1 251 ? 25.610 44.489 23.700 1.00 47.91 251 THR A CA 1
ATOM 1998 C C . THR A 1 251 ? 26.420 43.204 23.531 1.00 47.91 251 THR A C 1
ATOM 2000 O O . THR A 1 251 ? 26.376 42.595 22.463 1.00 47.91 251 THR A O 1
ATOM 2003 N N . GLU A 1 252 ? 27.144 42.766 24.564 1.00 50.62 252 GLU A N 1
ATOM 2004 C CA . GLU A 1 252 ? 27.891 41.501 24.534 1.00 50.62 252 GLU A CA 1
ATOM 2005 C C . GLU A 1 252 ? 26.956 40.292 24.661 1.00 50.62 252 GLU A C 1
ATOM 2007 O O . GLU A 1 252 ? 27.083 39.339 23.892 1.00 50.62 252 GLU A O 1
ATOM 2012 N N . ILE A 1 253 ? 25.951 40.367 25.540 1.00 44.19 253 ILE A N 1
ATOM 2013 C CA . ILE A 1 253 ? 24.927 39.323 25.691 1.00 44.19 253 ILE A CA 1
ATOM 2014 C C . ILE A 1 253 ? 24.067 39.217 24.422 1.00 44.19 253 ILE A C 1
ATOM 2016 O O . ILE A 1 253 ? 23.765 38.113 23.969 1.00 44.19 253 ILE A O 1
ATOM 2020 N N . GLU A 1 254 ? 23.693 40.341 23.805 1.00 47.22 254 GLU A N 1
ATOM 2021 C CA . GLU A 1 254 ? 22.977 40.344 22.525 1.00 47.22 254 GLU A CA 1
ATOM 2022 C C . GLU A 1 254 ? 23.816 39.720 21.400 1.00 47.22 254 GLU A C 1
ATOM 2024 O O . GLU A 1 254 ? 23.288 38.922 20.622 1.00 47.22 254 GLU A O 1
ATOM 2029 N N . ALA A 1 255 ? 25.122 40.003 21.347 1.00 54.41 255 ALA A N 1
ATOM 2030 C CA . ALA A 1 255 ? 26.031 39.411 20.368 1.00 54.41 255 ALA A CA 1
ATOM 2031 C C . ALA A 1 255 ? 26.239 37.901 20.582 1.00 54.41 255 ALA A C 1
ATOM 2033 O O . ALA A 1 255 ? 26.297 37.149 19.606 1.00 54.41 255 ALA A O 1
ATOM 2034 N N . GLU A 1 256 ? 26.311 37.432 21.830 1.00 54.28 256 GLU A N 1
ATOM 2035 C CA . GLU A 1 256 ? 26.395 36.003 22.155 1.00 54.28 256 GLU A CA 1
ATOM 2036 C C . GLU A 1 256 ? 25.093 35.261 21.832 1.00 54.28 256 GLU A C 1
ATOM 2038 O O . GLU A 1 256 ? 25.136 34.193 21.220 1.00 54.28 256 GLU A O 1
ATOM 2043 N N . ILE A 1 257 ? 23.929 35.844 22.139 1.00 46.97 257 ILE A N 1
ATOM 2044 C CA . ILE A 1 257 ? 22.620 35.278 21.778 1.00 46.97 257 ILE A CA 1
ATOM 2045 C C . ILE A 1 257 ? 22.448 35.237 20.254 1.00 46.97 257 ILE A C 1
ATOM 2047 O O . ILE A 1 257 ? 21.922 34.259 19.719 1.00 46.97 257 ILE A O 1
ATOM 2051 N N . GLU A 1 258 ? 22.898 36.265 19.530 1.00 52.28 258 GLU A N 1
ATOM 2052 C CA . GLU A 1 258 ? 22.844 36.305 18.065 1.00 52.28 258 GLU A CA 1
ATOM 2053 C C . GLU A 1 258 ? 23.834 35.309 17.431 1.00 52.28 258 GLU A C 1
ATOM 2055 O O . GLU A 1 258 ? 23.501 34.647 16.442 1.00 52.28 258 GLU A O 1
ATOM 2060 N N . ALA A 1 259 ? 25.008 35.108 18.040 1.00 55.44 259 ALA A N 1
ATOM 2061 C CA . ALA A 1 259 ? 25.977 34.090 17.638 1.00 55.44 259 ALA A CA 1
ATOM 2062 C C . ALA A 1 259 ? 25.478 32.660 17.915 1.00 55.44 259 ALA A C 1
ATOM 2064 O O . ALA A 1 259 ? 25.602 31.787 17.049 1.00 55.44 259 ALA A O 1
ATOM 2065 N N . GLU A 1 260 ? 24.859 32.408 19.072 1.00 48.28 260 GLU A N 1
ATOM 2066 C CA . GLU A 1 260 ? 24.227 31.126 19.399 1.00 48.28 260 GLU A CA 1
ATOM 2067 C C . GLU A 1 260 ? 23.010 30.850 18.508 1.00 48.28 260 GLU A C 1
ATOM 2069 O O . GLU A 1 260 ? 22.848 29.732 18.013 1.00 48.28 260 GLU A O 1
ATOM 2074 N N . ALA A 1 261 ? 22.186 31.863 18.223 1.00 43.41 261 ALA A N 1
ATOM 2075 C CA . ALA A 1 261 ? 21.075 31.755 17.281 1.00 43.41 261 ALA A CA 1
ATOM 2076 C C . ALA A 1 261 ? 21.571 31.475 15.852 1.00 43.41 261 ALA A C 1
ATOM 2078 O O . ALA A 1 261 ? 21.023 30.604 15.172 1.00 43.41 261 ALA A O 1
ATOM 2079 N N . GLY A 1 262 ? 22.646 32.140 15.417 1.00 53.78 262 GLY A N 1
ATOM 2080 C CA . GLY A 1 262 ? 23.312 31.886 14.137 1.00 53.78 262 GLY A CA 1
ATOM 2081 C C . GLY A 1 262 ? 23.914 30.479 14.047 1.00 53.78 262 GLY A C 1
ATOM 2082 O O . GLY A 1 262 ? 23.802 29.820 13.010 1.00 53.78 262 GLY A O 1
ATOM 2083 N N . SER A 1 263 ? 24.480 29.978 15.147 1.00 60.28 263 SER A N 1
ATOM 2084 C CA . SER A 1 263 ? 25.002 28.612 15.272 1.00 60.28 263 SER A CA 1
ATOM 2085 C C . SER A 1 263 ? 23.883 27.564 15.215 1.00 60.28 263 SER A C 1
ATOM 2087 O O . SER A 1 263 ? 23.964 26.602 14.448 1.00 60.28 263 SER A O 1
ATOM 2089 N N . LEU A 1 264 ? 22.784 27.776 15.946 1.00 55.94 264 LEU A N 1
ATOM 2090 C CA . LEU A 1 264 ? 21.612 26.896 15.940 1.00 55.94 264 LEU A CA 1
ATOM 2091 C C . LEU A 1 264 ? 20.909 26.870 14.577 1.00 55.94 264 LEU A C 1
ATOM 2093 O O . LEU A 1 264 ? 20.518 25.797 14.112 1.00 55.94 264 LEU A O 1
ATOM 2097 N N . GLU A 1 265 ? 20.783 28.012 13.900 1.00 62.00 265 GLU A N 1
ATOM 2098 C CA . GLU A 1 265 ? 20.192 28.084 12.559 1.00 62.00 265 GLU A CA 1
ATOM 2099 C C . GLU A 1 265 ? 21.118 27.446 11.502 1.00 62.00 265 GLU A C 1
ATOM 2101 O O . GLU A 1 265 ? 20.641 26.764 10.589 1.00 62.00 265 GLU A O 1
ATOM 2106 N N . GLY A 1 266 ? 22.442 27.544 11.686 1.00 62.38 266 GLY A N 1
ATOM 2107 C CA . GLY A 1 266 ? 23.444 26.798 10.918 1.00 62.38 266 GLY A CA 1
ATOM 2108 C C . GLY A 1 266 ? 23.356 25.279 11.117 1.00 62.38 266 GLY A C 1
ATOM 2109 O O . GLY A 1 266 ? 23.366 24.523 10.145 1.00 62.38 266 GLY A O 1
ATOM 2110 N N . LEU A 1 267 ? 23.182 24.812 12.356 1.00 62.50 267 LEU A N 1
ATOM 2111 C CA . LEU A 1 267 ? 22.991 23.390 12.671 1.00 62.50 267 LEU A CA 1
ATOM 2112 C C . LEU A 1 267 ? 21.654 22.847 12.140 1.00 62.50 267 LEU A C 1
ATOM 2114 O O . LEU A 1 267 ? 21.600 21.725 11.628 1.00 62.50 267 LEU A O 1
ATOM 2118 N N . GLU A 1 268 ? 20.570 23.630 12.202 1.00 69.75 268 GLU A N 1
ATOM 2119 C CA . GLU A 1 268 ? 19.295 23.270 11.567 1.00 69.75 268 GLU A CA 1
ATOM 2120 C C . GLU A 1 268 ? 19.427 23.143 10.043 1.00 69.75 268 GLU A C 1
ATOM 2122 O O . GLU A 1 268 ? 18.805 22.253 9.449 1.00 69.75 268 GLU A O 1
ATOM 2127 N N . TYR A 1 269 ? 20.237 24.004 9.420 1.00 68.00 269 TYR A N 1
ATOM 2128 C CA . TYR A 1 269 ? 20.513 23.990 7.986 1.00 68.00 269 TYR A CA 1
ATOM 2129 C C . TYR A 1 269 ? 21.349 22.768 7.569 1.00 68.00 269 TYR A C 1
ATOM 2131 O O . TYR A 1 269 ? 20.932 22.034 6.672 1.00 68.00 269 TYR A O 1
ATOM 2139 N N . ILE A 1 270 ? 22.444 22.466 8.277 1.00 72.56 270 ILE A N 1
ATOM 2140 C CA . ILE A 1 270 ? 23.284 21.277 8.026 1.00 72.56 270 ILE A CA 1
ATOM 2141 C C . ILE A 1 270 ? 22.459 19.989 8.163 1.00 72.56 270 ILE A C 1
ATOM 2143 O O . ILE A 1 270 ? 22.436 19.156 7.255 1.00 72.56 270 ILE A O 1
ATOM 2147 N N . ARG A 1 271 ? 21.677 19.857 9.247 1.00 78.81 271 ARG A N 1
ATOM 2148 C CA . ARG A 1 271 ? 20.790 18.697 9.460 1.00 78.81 271 ARG A CA 1
ATOM 2149 C C . ARG A 1 271 ? 19.761 18.542 8.335 1.00 78.81 271 ARG A C 1
ATOM 2151 O O . ARG A 1 271 ? 19.317 17.434 8.027 1.00 78.81 271 ARG A O 1
ATOM 2158 N N . TRP A 1 272 ? 19.336 19.654 7.739 1.00 76.56 272 TRP A N 1
ATOM 2159 C CA . TRP A 1 272 ? 18.398 19.654 6.624 1.00 76.56 272 TRP A CA 1
ATOM 2160 C C . TRP A 1 272 ? 19.053 19.228 5.303 1.00 76.56 272 TRP A C 1
ATOM 2162 O O . TRP A 1 272 ? 18.453 18.437 4.574 1.00 76.56 272 TRP A O 1
ATOM 2172 N N . GLU A 1 273 ? 20.268 19.689 5.001 1.00 79.56 273 GLU A N 1
ATOM 2173 C CA . GLU A 1 273 ? 21.023 19.243 3.821 1.00 79.56 273 GLU A CA 1
ATOM 2174 C C . GLU A 1 273 ? 21.320 17.741 3.875 1.00 79.56 273 GLU A C 1
ATOM 2176 O O . GLU A 1 273 ? 21.064 17.025 2.903 1.00 79.56 273 GLU A O 1
ATOM 2181 N N . GLU A 1 274 ? 21.752 17.233 5.032 1.00 84.44 274 GLU A N 1
ATOM 2182 C CA . GLU A 1 274 ? 21.954 15.797 5.253 1.00 84.44 274 GLU A CA 1
ATOM 2183 C C . GLU A 1 274 ? 20.661 14.997 5.055 1.00 84.44 274 GLU A C 1
ATOM 2185 O O . GLU A 1 274 ? 20.658 13.955 4.394 1.00 84.44 274 GLU A O 1
ATOM 2190 N N . TYR A 1 275 ? 19.536 15.496 5.581 1.00 84.75 275 TYR A N 1
ATOM 2191 C CA . TYR A 1 275 ? 18.226 14.878 5.380 1.00 84.75 275 TYR A CA 1
ATOM 2192 C C . TYR A 1 275 ? 17.848 14.809 3.895 1.00 84.75 275 TYR A C 1
ATOM 2194 O O . TYR A 1 275 ? 17.345 13.784 3.428 1.00 84.75 275 TYR A O 1
ATOM 2202 N N . VAL A 1 276 ? 18.086 15.887 3.145 1.00 84.25 276 VAL A N 1
ATOM 2203 C CA . VAL A 1 276 ? 17.770 15.956 1.714 1.00 84.25 276 VAL A CA 1
ATOM 2204 C C . VAL A 1 276 ? 18.654 15.006 0.917 1.00 84.25 276 VAL A C 1
ATOM 2206 O O . VAL A 1 276 ? 18.124 14.251 0.104 1.00 84.25 276 VAL A O 1
ATOM 2209 N N . LYS A 1 277 ? 19.962 14.981 1.195 1.00 86.75 277 LYS A N 1
ATOM 2210 C CA . LYS A 1 277 ? 20.903 14.048 0.567 1.00 86.75 277 LYS A CA 1
ATOM 2211 C C . LYS A 1 277 ? 20.488 12.601 0.813 1.00 86.75 277 LYS A C 1
ATOM 2213 O O . LYS A 1 277 ? 20.318 11.848 -0.138 1.00 86.75 277 LYS A O 1
ATOM 2218 N N . LYS A 1 278 ? 20.189 12.247 2.067 1.00 89.69 278 LYS A N 1
ATOM 2219 C CA . LYS A 1 278 ? 19.702 10.909 2.424 1.00 89.69 278 LYS A CA 1
ATOM 2220 C C . LYS A 1 278 ? 18.420 10.542 1.674 1.00 89.69 278 LYS A C 1
ATOM 2222 O O . LYS A 1 278 ? 18.291 9.425 1.189 1.00 89.69 278 LYS A O 1
ATOM 2227 N N . LYS A 1 279 ? 17.467 11.472 1.560 1.00 87.81 279 LYS A N 1
ATOM 2228 C CA . LYS A 1 279 ? 16.223 11.226 0.817 1.00 87.81 279 LYS A CA 1
ATOM 2229 C C . LYS A 1 279 ? 16.450 11.047 -0.677 1.00 87.81 279 LYS A C 1
ATOM 2231 O O . LYS A 1 279 ? 15.768 10.221 -1.275 1.00 87.81 279 LYS A O 1
ATOM 2236 N N . LEU A 1 280 ? 17.376 11.795 -1.268 1.00 87.62 280 LEU A N 1
ATOM 2237 C CA . LEU A 1 280 ? 17.737 11.636 -2.672 1.00 87.62 280 LEU A CA 1
ATOM 2238 C C . LEU A 1 280 ? 18.434 10.289 -2.913 1.00 87.62 280 LEU A C 1
ATOM 2240 O O . LEU A 1 280 ? 18.053 9.574 -3.835 1.00 87.62 280 LEU A O 1
ATOM 2244 N N . ASP A 1 281 ? 19.348 9.894 -2.023 1.00 89.44 281 ASP A N 1
ATOM 2245 C CA . ASP A 1 281 ? 20.007 8.584 -2.060 1.00 89.44 281 ASP A CA 1
ATOM 2246 C C . ASP A 1 281 ? 18.992 7.434 -1.934 1.00 89.44 281 ASP A C 1
ATOM 2248 O O . ASP A 1 281 ? 19.079 6.445 -2.661 1.00 89.44 281 ASP A O 1
ATOM 2252 N N . ASP A 1 282 ? 17.996 7.558 -1.048 1.00 88.81 282 ASP A N 1
ATOM 2253 C CA . ASP A 1 282 ? 16.914 6.575 -0.909 1.00 88.81 282 ASP A CA 1
ATOM 2254 C C . ASP A 1 282 ? 16.078 6.463 -2.201 1.00 88.81 282 ASP A C 1
ATOM 2256 O O . ASP A 1 282 ? 15.689 5.360 -2.592 1.00 88.81 282 ASP A O 1
ATOM 2260 N N . ILE A 1 283 ? 15.809 7.590 -2.877 1.00 88.12 283 ILE A N 1
ATOM 2261 C CA . ILE A 1 283 ? 15.104 7.616 -4.170 1.00 88.12 283 ILE A CA 1
ATOM 2262 C C . ILE A 1 283 ? 15.944 6.923 -5.247 1.00 88.12 283 ILE A C 1
ATOM 2264 O O . ILE A 1 283 ? 15.409 6.102 -5.989 1.00 88.12 283 ILE A O 1
ATOM 2268 N N . HIS A 1 284 ? 17.244 7.221 -5.317 1.00 88.12 284 HIS A N 1
ATOM 2269 C CA . HIS A 1 284 ? 18.152 6.627 -6.300 1.00 88.12 284 HIS A CA 1
ATOM 2270 C C . HIS A 1 284 ? 18.265 5.113 -6.106 1.00 88.12 284 HIS A C 1
ATOM 2272 O O . HIS A 1 284 ? 18.039 4.362 -7.049 1.00 88.12 284 HIS A O 1
ATOM 2278 N N . LYS A 1 285 ? 18.487 4.646 -4.872 1.00 89.62 285 LYS A N 1
ATOM 2279 C CA . LYS A 1 285 ? 18.526 3.208 -4.557 1.00 89.62 285 LYS A CA 1
ATOM 2280 C C . LYS A 1 285 ? 17.222 2.504 -4.917 1.00 89.62 285 LYS A C 1
ATOM 2282 O O . LYS A 1 285 ? 17.237 1.409 -5.469 1.00 89.62 285 LYS A O 1
ATOM 2287 N N . HIS A 1 286 ? 16.078 3.119 -4.609 1.00 89.94 286 HIS A N 1
ATOM 2288 C CA . HIS A 1 286 ? 14.775 2.551 -4.965 1.00 89.94 286 HIS A CA 1
ATOM 2289 C C . HIS A 1 286 ? 14.597 2.454 -6.485 1.00 89.94 286 HIS A C 1
ATOM 2291 O O . HIS A 1 286 ? 14.150 1.423 -6.987 1.00 89.94 286 HIS A O 1
ATOM 2297 N N . PHE A 1 287 ? 15.005 3.492 -7.216 1.00 90.50 287 PHE A N 1
ATOM 2298 C CA . PHE A 1 287 ? 14.994 3.519 -8.675 1.00 90.50 287 PHE A CA 1
ATOM 2299 C C . PHE A 1 287 ? 15.908 2.453 -9.295 1.00 90.50 287 PHE A C 1
ATOM 2301 O O . PHE A 1 287 ? 15.463 1.733 -10.185 1.00 90.50 287 PHE A O 1
ATOM 2308 N N . GLU A 1 288 ? 17.129 2.274 -8.786 1.00 89.06 288 GLU A N 1
ATOM 2309 C CA . GLU A 1 288 ? 18.059 1.224 -9.227 1.00 89.06 288 GLU A CA 1
ATOM 2310 C C . GLU A 1 288 ? 17.449 -0.179 -9.105 1.00 89.06 288 GLU A C 1
ATOM 2312 O O . GLU A 1 288 ? 17.505 -0.987 -10.041 1.00 89.06 288 GLU A O 1
ATOM 2317 N N . VAL A 1 289 ? 16.807 -0.466 -7.968 1.00 90.00 289 VAL A N 1
ATOM 2318 C CA . VAL A 1 289 ? 16.126 -1.748 -7.754 1.00 90.00 289 VAL A CA 1
ATOM 2319 C C . VAL A 1 289 ? 14.951 -1.898 -8.722 1.00 90.00 289 VAL A C 1
ATOM 2321 O O . VAL A 1 289 ? 14.823 -2.940 -9.355 1.00 90.00 289 VAL A O 1
ATOM 2324 N N . MET A 1 290 ? 14.124 -0.865 -8.914 1.00 90.31 290 MET A N 1
ATOM 2325 C CA . MET A 1 290 ? 13.025 -0.929 -9.885 1.00 90.31 290 MET A CA 1
ATOM 2326 C C . MET A 1 290 ? 13.538 -1.209 -11.301 1.00 90.31 290 MET A C 1
ATOM 2328 O O . MET A 1 290 ? 13.061 -2.135 -11.950 1.00 90.31 290 MET A O 1
ATOM 2332 N N . ILE A 1 291 ? 14.539 -0.466 -11.768 1.00 90.12 291 ILE A N 1
ATOM 2333 C CA . ILE A 1 291 ? 15.084 -0.605 -13.121 1.00 90.12 291 ILE A CA 1
ATOM 2334 C C . ILE A 1 291 ? 15.706 -1.987 -13.344 1.00 90.12 291 ILE A C 1
ATOM 2336 O O . ILE A 1 291 ? 15.453 -2.611 -14.374 1.00 90.12 291 ILE A O 1
ATOM 2340 N N . SER A 1 292 ? 16.460 -2.506 -12.374 1.00 86.56 292 SER A N 1
ATOM 2341 C CA . SER A 1 292 ? 17.083 -3.833 -12.484 1.00 86.56 292 SER A CA 1
ATOM 2342 C C . SER A 1 292 ? 16.079 -4.995 -12.507 1.00 86.56 292 SER A C 1
ATOM 2344 O O . SER A 1 292 ? 16.412 -6.071 -13.004 1.00 86.56 292 SER A O 1
ATOM 2346 N N . THR A 1 293 ? 14.843 -4.791 -12.033 1.00 86.38 293 THR A N 1
ATOM 2347 C CA . THR A 1 293 ? 13.771 -5.805 -12.110 1.00 86.38 293 THR A CA 1
ATOM 2348 C C . THR A 1 293 ? 13.073 -5.872 -13.472 1.00 86.38 293 THR A C 1
ATOM 2350 O O . THR A 1 293 ? 12.362 -6.840 -13.753 1.00 86.38 293 THR A O 1
ATOM 2353 N N . ILE A 1 294 ? 13.268 -4.872 -14.337 1.00 87.88 294 ILE A N 1
ATOM 2354 C CA . ILE A 1 294 ? 12.589 -4.780 -15.633 1.00 87.88 294 ILE A CA 1
ATOM 2355 C C . ILE A 1 294 ? 13.259 -5.693 -16.665 1.00 87.88 294 ILE A C 1
ATOM 2357 O O . ILE A 1 294 ? 14.482 -5.745 -16.807 1.00 87.88 294 ILE A O 1
ATOM 2361 N N . ARG A 1 295 ? 12.446 -6.396 -17.461 1.00 84.50 295 ARG A N 1
ATOM 2362 C CA . ARG A 1 295 ? 12.931 -7.342 -18.477 1.00 84.50 295 ARG A CA 1
ATOM 2363 C C . ARG A 1 295 ? 13.224 -6.649 -19.811 1.00 84.50 295 ARG A C 1
ATOM 2365 O O . ARG A 1 295 ? 12.475 -6.782 -20.780 1.00 84.50 295 ARG A O 1
ATOM 2372 N N . PHE A 1 296 ? 14.369 -5.974 -19.907 1.00 85.50 296 PHE A N 1
ATOM 2373 C CA . PHE A 1 296 ? 14.812 -5.288 -21.136 1.00 85.50 296 PHE A CA 1
ATOM 2374 C C . PHE A 1 296 ? 14.834 -6.186 -22.382 1.00 85.50 296 PHE A C 1
ATOM 2376 O O . PHE A 1 296 ? 14.581 -5.722 -23.491 1.00 85.50 296 PHE A O 1
ATOM 2383 N N . HIS A 1 297 ? 15.048 -7.495 -22.219 1.00 81.75 297 HIS A N 1
ATOM 2384 C CA . HIS A 1 297 ? 15.041 -8.449 -23.329 1.00 81.75 297 HIS A CA 1
ATOM 2385 C C . HIS A 1 297 ? 13.680 -8.582 -24.039 1.00 81.75 297 HIS A C 1
ATOM 2387 O O . HIS A 1 297 ? 13.637 -9.080 -25.168 1.00 81.75 297 HIS A O 1
ATOM 2393 N N . GLN A 1 298 ? 12.563 -8.200 -23.404 1.00 82.75 298 GLN A N 1
ATOM 2394 C CA . GLN A 1 298 ? 11.238 -8.217 -24.042 1.00 82.75 298 GLN A CA 1
ATOM 2395 C C . GLN A 1 298 ? 10.937 -6.910 -24.786 1.00 82.75 298 GLN A C 1
ATOM 2397 O O . GLN A 1 298 ? 10.109 -6.926 -25.695 1.00 82.75 298 GLN A O 1
ATOM 2402 N N . MET A 1 299 ? 11.652 -5.820 -24.487 1.00 86.75 299 MET A N 1
ATOM 2403 C CA . MET A 1 299 ? 11.483 -4.529 -25.157 1.00 86.75 299 MET A CA 1
ATOM 2404 C C . MET A 1 299 ? 11.957 -4.549 -26.616 1.00 86.75 299 MET A C 1
ATOM 2406 O O . MET A 1 299 ? 12.687 -5.441 -27.064 1.00 86.75 299 MET A O 1
ATOM 2410 N N . ASP A 1 300 ? 11.529 -3.546 -27.377 1.00 86.31 300 ASP A N 1
ATOM 2411 C CA . ASP A 1 300 ? 11.978 -3.338 -28.750 1.00 86.31 300 ASP A CA 1
ATOM 2412 C C . ASP A 1 300 ? 13.392 -2.748 -28.786 1.00 86.31 300 ASP A C 1
ATOM 2414 O O . ASP A 1 300 ? 13.684 -1.778 -28.094 1.00 86.31 300 ASP A O 1
ATOM 2418 N N . ILE A 1 301 ? 14.247 -3.281 -29.667 1.00 84.75 301 ILE A N 1
ATOM 2419 C CA . ILE A 1 301 ? 15.634 -2.816 -29.880 1.00 84.75 301 ILE A CA 1
ATOM 2420 C C . ILE A 1 301 ? 15.675 -1.308 -30.153 1.00 84.75 301 ILE A C 1
ATOM 2422 O O . ILE A 1 301 ? 16.516 -0.606 -29.605 1.00 84.75 301 ILE A O 1
ATOM 2426 N N . LYS A 1 302 ? 14.740 -0.805 -30.972 1.00 87.44 302 LYS A N 1
ATOM 2427 C CA . LYS A 1 302 ? 14.639 0.630 -31.277 1.00 87.44 302 LYS A CA 1
ATOM 2428 C C . LYS A 1 302 ? 14.397 1.452 -30.013 1.00 87.44 302 LYS A C 1
ATOM 2430 O O . LYS A 1 302 ? 15.041 2.467 -29.814 1.00 87.44 302 LYS A O 1
ATOM 2435 N N . TYR A 1 303 ? 13.511 0.981 -29.136 1.00 87.88 303 TYR A N 1
ATOM 2436 C CA . TYR A 1 303 ? 13.192 1.670 -27.888 1.00 87.88 303 TYR A CA 1
ATOM 2437 C C . TYR A 1 303 ? 14.378 1.684 -26.915 1.00 87.88 303 TYR A C 1
ATOM 2439 O O . TYR A 1 303 ? 14.625 2.701 -26.269 1.00 87.88 303 TYR A O 1
ATOM 2447 N N . LEU A 1 304 ? 15.136 0.583 -26.842 1.00 86.38 304 LEU A N 1
ATOM 2448 C CA . LEU A 1 304 ? 16.361 0.518 -26.042 1.00 86.38 304 LEU A CA 1
ATOM 2449 C C . LEU A 1 304 ? 17.366 1.587 -26.495 1.00 86.38 304 LEU A C 1
ATOM 2451 O O . LEU A 1 304 ? 17.743 2.430 -25.688 1.00 86.38 304 LEU A O 1
ATOM 2455 N N . ALA A 1 305 ? 17.704 1.622 -27.785 1.00 86.62 305 ALA A N 1
ATOM 2456 C CA . ALA A 1 305 ? 18.663 2.582 -28.335 1.00 86.62 305 ALA A CA 1
ATOM 2457 C C . ALA A 1 305 ? 18.168 4.039 -28.266 1.00 86.62 305 ALA A C 1
ATOM 2459 O O . ALA A 1 305 ? 18.927 4.957 -27.959 1.00 86.62 305 ALA A O 1
ATOM 2460 N N . ASP A 1 306 ? 16.883 4.276 -28.546 1.00 88.81 306 ASP A N 1
ATOM 2461 C CA . ASP A 1 306 ? 16.359 5.637 -28.659 1.00 88.81 306 ASP A CA 1
ATOM 2462 C C . ASP A 1 306 ? 15.995 6.282 -27.326 1.00 88.81 306 ASP A C 1
ATOM 2464 O O . ASP A 1 306 ? 15.934 7.512 -27.274 1.00 88.81 306 ASP A O 1
ATOM 2468 N N . THR A 1 307 ? 15.708 5.488 -26.292 1.00 88.56 307 THR A N 1
ATOM 2469 C CA . THR A 1 307 ? 15.242 5.979 -24.985 1.00 88.56 307 THR A CA 1
ATOM 2470 C C . THR A 1 307 ? 16.165 5.528 -23.861 1.00 88.56 307 THR A C 1
ATOM 2472 O O . THR A 1 307 ? 16.750 6.372 -23.194 1.00 88.56 307 THR A O 1
ATOM 2475 N N . VAL A 1 308 ? 16.340 4.214 -23.676 1.00 86.44 308 VAL A N 1
ATOM 2476 C CA . VAL A 1 308 ? 17.063 3.669 -22.512 1.00 86.44 308 VAL A CA 1
ATOM 2477 C C . VAL A 1 308 ? 18.544 4.041 -22.533 1.00 86.44 308 VAL A C 1
ATOM 2479 O O . VAL A 1 308 ? 19.098 4.381 -21.495 1.00 86.44 308 VAL A O 1
ATOM 2482 N N . GLU A 1 309 ? 19.186 4.024 -23.704 1.00 86.38 309 GLU A N 1
ATOM 2483 C CA . GLU A 1 309 ? 20.605 4.382 -23.824 1.00 86.38 309 GLU A CA 1
ATOM 2484 C C . GLU A 1 309 ? 20.901 5.873 -23.716 1.00 86.38 309 GLU A C 1
ATOM 2486 O O . GLU A 1 309 ? 22.041 6.243 -23.446 1.00 86.38 309 GLU A O 1
ATOM 2491 N N . LYS A 1 310 ? 19.890 6.721 -23.920 1.00 89.69 310 LYS A N 1
ATOM 2492 C CA . LYS A 1 310 ? 20.044 8.176 -23.827 1.00 89.69 310 LYS A CA 1
ATOM 2493 C C . LYS A 1 310 ? 19.874 8.702 -22.403 1.00 89.69 310 LYS A C 1
ATOM 2495 O O . LYS A 1 310 ? 20.181 9.864 -22.162 1.00 89.69 310 LYS A O 1
ATOM 2500 N N . ASP A 1 311 ? 19.352 7.888 -21.489 1.00 88.38 311 ASP A N 1
ATOM 2501 C CA . ASP A 1 311 ? 19.127 8.274 -20.098 1.00 88.38 311 ASP A CA 1
ATOM 2502 C C . ASP A 1 311 ? 20.405 7.988 -19.287 1.00 88.38 311 ASP A C 1
ATOM 2504 O O . ASP A 1 311 ? 20.700 6.841 -18.931 1.00 88.38 311 ASP A O 1
ATOM 2508 N N . ASP A 1 312 ? 21.201 9.035 -19.043 1.00 85.75 312 ASP A N 1
ATOM 2509 C CA . ASP A 1 312 ? 22.512 8.933 -18.385 1.00 85.75 312 ASP A CA 1
ATOM 2510 C C . ASP A 1 312 ? 22.411 8.292 -16.995 1.00 85.75 312 ASP A C 1
ATOM 2512 O O . ASP A 1 312 ? 23.233 7.443 -16.642 1.00 85.75 312 ASP A O 1
ATOM 2516 N N . ASP A 1 313 ? 21.374 8.641 -16.230 1.00 83.62 313 ASP A N 1
ATOM 2517 C CA . ASP A 1 313 ? 21.128 8.095 -14.894 1.00 83.62 313 ASP A CA 1
ATOM 2518 C C . ASP A 1 313 ? 20.908 6.582 -14.943 1.00 83.62 313 ASP A C 1
ATOM 2520 O O . ASP A 1 313 ? 21.426 5.847 -14.105 1.00 83.62 313 ASP A O 1
ATOM 2524 N N . VAL A 1 314 ? 20.164 6.102 -15.946 1.00 86.38 314 VAL A N 1
ATOM 2525 C CA . VAL A 1 314 ? 19.928 4.667 -16.137 1.00 86.38 314 VAL A CA 1
ATOM 2526 C C . VAL A 1 314 ? 21.230 3.976 -16.504 1.00 86.38 314 VAL A C 1
ATOM 2528 O O . VAL A 1 314 ? 21.493 2.901 -15.982 1.00 86.38 314 VAL A O 1
ATOM 2531 N N . MET A 1 315 ? 22.064 4.592 -17.345 1.00 87.06 315 MET A N 1
ATOM 2532 C CA . MET A 1 315 ? 23.343 4.036 -17.799 1.00 87.06 315 MET A CA 1
ATOM 2533 C C . MET A 1 315 ? 24.457 4.028 -16.748 1.00 87.06 315 MET A C 1
ATOM 2535 O O . MET A 1 315 ? 25.425 3.271 -16.892 1.00 87.06 315 MET A O 1
ATOM 2539 N N . GLN A 1 316 ? 24.335 4.849 -15.706 1.00 87.06 316 GLN A N 1
ATOM 2540 C CA . GLN A 1 316 ? 25.241 4.851 -14.557 1.00 87.06 316 GLN A CA 1
ATOM 2541 C C . GLN A 1 316 ? 24.966 3.697 -13.581 1.00 87.06 316 GLN A C 1
ATOM 2543 O O . GLN A 1 316 ? 25.853 3.353 -12.797 1.00 87.06 316 GLN A O 1
ATOM 2548 N N . ILE A 1 317 ? 23.790 3.059 -13.654 1.00 86.00 317 ILE A N 1
ATOM 2549 C CA . ILE A 1 317 ? 23.428 1.941 -12.777 1.00 86.00 317 ILE A CA 1
ATOM 2550 C C . ILE A 1 317 ? 24.386 0.758 -13.016 1.00 86.00 317 ILE A C 1
ATOM 2552 O O . ILE A 1 317 ? 24.513 0.273 -14.147 1.00 86.00 317 ILE A O 1
ATOM 2556 N N . PRO A 1 318 ? 25.051 0.233 -11.971 1.00 84.00 318 PRO A N 1
ATOM 2557 C CA . PRO A 1 318 ? 25.952 -0.904 -12.116 1.00 84.00 318 PRO A CA 1
ATOM 2558 C C . PRO A 1 318 ? 25.257 -2.126 -12.740 1.00 84.00 318 PRO A C 1
ATOM 2560 O O . PRO A 1 318 ? 24.194 -2.552 -12.296 1.00 84.00 318 PRO A O 1
ATOM 2563 N N . GLY A 1 319 ? 25.867 -2.714 -13.773 1.00 82.75 319 GLY A N 1
ATOM 2564 C CA . GLY A 1 319 ? 25.367 -3.926 -14.442 1.00 82.75 319 GLY A CA 1
ATOM 2565 C C . GLY A 1 319 ? 24.253 -3.706 -15.475 1.00 82.75 319 GLY A C 1
ATOM 2566 O O . GLY A 1 319 ? 23.906 -4.640 -16.195 1.00 82.75 319 GLY A O 1
ATOM 2567 N N . ILE A 1 320 ? 23.725 -2.487 -15.629 1.00 86.69 320 ILE A N 1
ATOM 2568 C CA . ILE A 1 320 ? 22.661 -2.204 -16.606 1.00 86.69 320 ILE A CA 1
ATOM 2569 C C . ILE A 1 320 ? 23.130 -2.375 -18.057 1.00 86.69 320 ILE A C 1
ATOM 2571 O O . ILE A 1 320 ? 22.399 -2.904 -18.891 1.00 86.69 320 ILE A O 1
ATOM 2575 N N . LYS A 1 321 ? 24.381 -1.997 -18.349 1.00 84.88 321 LYS A N 1
ATOM 2576 C CA . LYS A 1 321 ? 24.997 -2.127 -19.676 1.00 84.88 321 LYS A CA 1
ATOM 2577 C C . LYS A 1 321 ? 25.092 -3.588 -20.090 1.00 84.88 321 LYS A C 1
ATOM 2579 O O . LYS A 1 321 ? 24.808 -3.911 -21.239 1.00 84.88 321 LYS A O 1
ATOM 2584 N N . ASP A 1 322 ? 25.415 -4.462 -19.141 1.00 84.94 322 ASP A N 1
ATOM 2585 C CA . ASP A 1 322 ? 25.474 -5.903 -19.371 1.00 84.94 322 ASP A CA 1
ATOM 2586 C C . ASP A 1 322 ? 24.074 -6.459 -19.660 1.00 84.94 322 ASP A C 1
ATOM 2588 O O . ASP A 1 322 ? 23.899 -7.203 -20.623 1.00 84.94 322 ASP A O 1
ATOM 2592 N N . ILE A 1 323 ? 23.055 -6.035 -18.899 1.00 85.38 323 ILE A N 1
ATOM 2593 C CA . ILE A 1 323 ? 21.654 -6.443 -19.110 1.00 85.38 323 ILE A CA 1
ATOM 2594 C C . ILE A 1 323 ? 21.139 -5.978 -20.482 1.00 85.38 323 ILE A C 1
ATOM 2596 O O . ILE A 1 323 ? 20.494 -6.745 -21.201 1.00 85.38 323 ILE A O 1
ATOM 2600 N N . ILE A 1 324 ? 21.439 -4.739 -20.878 1.00 85.62 324 ILE A N 1
ATOM 2601 C CA . ILE A 1 324 ? 21.065 -4.188 -22.188 1.00 85.62 324 ILE A CA 1
ATOM 2602 C C . ILE A 1 324 ? 21.803 -4.931 -23.312 1.00 85.62 324 ILE A C 1
ATOM 2604 O O . ILE A 1 324 ? 21.190 -5.319 -24.310 1.00 85.62 324 ILE A O 1
ATOM 2608 N N . PHE A 1 325 ? 23.098 -5.206 -23.146 1.00 84.38 325 PHE A N 1
ATOM 2609 C CA . PHE A 1 325 ? 23.871 -5.984 -24.112 1.00 84.38 325 PHE A CA 1
ATOM 2610 C C . PHE A 1 325 ? 23.322 -7.410 -24.266 1.00 84.38 325 PHE A C 1
ATOM 2612 O O . PHE A 1 325 ? 23.175 -7.908 -25.387 1.00 84.38 325 PHE A O 1
ATOM 2619 N N . GLU A 1 326 ? 22.946 -8.063 -23.164 1.00 82.88 326 GLU A N 1
ATOM 2620 C CA . GLU A 1 326 ? 22.265 -9.357 -23.192 1.00 82.88 326 GLU A CA 1
ATOM 2621 C C . GLU A 1 326 ? 20.902 -9.283 -23.892 1.00 82.88 326 GLU A C 1
ATOM 2623 O O . GLU A 1 326 ? 20.563 -10.195 -24.653 1.00 82.88 326 GLU A O 1
ATOM 2628 N N . ALA A 1 327 ? 20.145 -8.198 -23.713 1.00 84.38 327 ALA A N 1
ATOM 2629 C CA . ALA A 1 327 ? 18.883 -7.972 -24.412 1.00 84.38 327 ALA A CA 1
ATOM 2630 C C . ALA A 1 327 ? 19.079 -7.870 -25.937 1.00 84.38 327 ALA A C 1
ATOM 2632 O O . ALA A 1 327 ? 18.385 -8.564 -26.692 1.00 84.38 327 ALA A O 1
ATOM 2633 N N . TYR A 1 328 ? 20.064 -7.090 -26.401 1.00 86.38 328 TYR A N 1
ATOM 2634 C CA . TYR A 1 328 ? 20.420 -7.024 -27.824 1.00 86.38 328 TYR A CA 1
ATOM 2635 C C . TYR A 1 328 ? 20.858 -8.375 -28.362 1.00 86.38 328 TYR A C 1
ATOM 2637 O O . TYR A 1 328 ? 20.397 -8.807 -29.421 1.00 86.38 328 TYR A O 1
ATOM 2645 N N . ARG A 1 329 ? 21.709 -9.077 -27.610 1.00 82.75 329 ARG A N 1
ATOM 2646 C CA . ARG A 1 329 ? 22.177 -10.413 -27.964 1.00 82.75 329 ARG A CA 1
ATOM 2647 C C . ARG A 1 329 ? 20.999 -11.375 -28.114 1.00 82.75 329 ARG A C 1
ATOM 2649 O O . ARG A 1 329 ? 20.888 -12.052 -29.132 1.00 82.75 329 ARG A O 1
ATOM 2656 N N . HIS A 1 330 ? 20.086 -11.416 -27.148 1.00 79.06 330 HIS A N 1
ATOM 2657 C CA . HIS A 1 330 ? 18.911 -12.286 -27.191 1.00 79.06 330 HIS A CA 1
ATOM 2658 C C . HIS A 1 330 ? 18.050 -12.038 -28.442 1.00 79.06 330 HIS A C 1
ATOM 2660 O O . HIS A 1 330 ? 17.624 -12.991 -29.100 1.00 79.06 330 HIS A O 1
ATOM 2666 N N . LYS A 1 331 ? 17.847 -10.767 -28.814 1.00 78.44 331 LYS A N 1
ATOM 2667 C CA . LYS A 1 331 ? 17.095 -10.389 -30.019 1.00 78.44 331 LYS A CA 1
ATOM 2668 C C . LYS A 1 331 ? 17.852 -10.714 -31.313 1.00 78.44 331 LYS A C 1
ATOM 2670 O O . LYS A 1 331 ? 17.238 -11.222 -32.246 1.00 78.44 331 LYS A O 1
ATOM 2675 N N . ALA A 1 332 ? 19.167 -10.493 -31.361 1.00 76.56 332 ALA A N 1
ATOM 2676 C CA . ALA A 1 332 ? 20.005 -10.794 -32.526 1.00 76.56 332 ALA A CA 1
ATOM 2677 C C . ALA A 1 332 ? 20.097 -12.302 -32.826 1.00 76.56 332 ALA A C 1
ATOM 2679 O O . ALA A 1 332 ? 20.158 -12.702 -33.985 1.00 76.56 332 ALA A O 1
ATOM 2680 N N . PHE A 1 333 ? 20.064 -13.152 -31.792 1.00 72.06 333 PHE A N 1
ATOM 2681 C CA . PHE A 1 333 ? 20.138 -14.613 -31.931 1.00 72.06 333 PHE A CA 1
ATOM 2682 C C . PHE A 1 333 ? 18.765 -15.319 -32.009 1.00 72.06 333 PHE A C 1
ATOM 2684 O O . PHE A 1 333 ? 18.726 -16.553 -31.992 1.00 72.06 333 PHE A O 1
ATOM 2691 N N . LEU A 1 334 ? 17.655 -14.566 -32.115 1.00 61.00 334 LEU A N 1
ATOM 2692 C CA . LEU A 1 334 ? 16.278 -15.058 -32.322 1.00 61.00 334 LEU A CA 1
ATOM 2693 C C . LEU A 1 334 ? 15.938 -16.326 -31.504 1.00 61.00 334 LEU A C 1
ATOM 2695 O O . LEU A 1 334 ? 15.505 -17.341 -32.046 1.00 61.00 334 LEU A O 1
ATOM 2699 N N . GLY A 1 335 ? 16.164 -16.290 -30.186 1.00 55.50 335 GLY A N 1
ATOM 2700 C CA . GLY A 1 335 ? 15.616 -17.288 -29.254 1.00 55.50 335 GLY A CA 1
ATOM 2701 C C . GLY A 1 335 ? 16.224 -18.700 -29.286 1.00 55.50 335 GLY A C 1
ATOM 2702 O O . GLY A 1 335 ? 15.697 -19.589 -28.623 1.00 55.50 335 GLY A O 1
ATOM 2703 N N . LYS A 1 336 ? 17.341 -18.948 -29.991 1.00 50.75 336 LYS A N 1
ATOM 2704 C CA . LYS A 1 336 ? 17.995 -20.282 -30.010 1.00 50.75 336 LYS A CA 1
ATOM 2705 C C . LYS A 1 336 ? 18.725 -20.659 -28.708 1.00 50.75 336 LYS A C 1
ATOM 2707 O O . LYS A 1 336 ? 19.130 -21.807 -28.543 1.00 50.75 336 LYS A O 1
ATOM 2712 N N . ARG A 1 337 ? 18.907 -19.715 -27.779 1.00 52.19 337 ARG A N 1
ATOM 2713 C CA . ARG A 1 337 ? 19.457 -19.942 -26.432 1.00 52.19 337 ARG A CA 1
ATOM 2714 C C . ARG A 1 337 ? 18.532 -19.309 -25.399 1.00 52.19 337 ARG A C 1
ATOM 2716 O O . ARG A 1 337 ? 18.207 -18.132 -25.522 1.00 52.19 337 ARG A O 1
ATOM 2723 N N . GLN A 1 338 ? 18.139 -20.083 -24.386 1.00 53.62 338 GLN A N 1
ATOM 2724 C CA . GLN A 1 338 ? 17.417 -19.554 -23.229 1.00 53.62 338 GLN A CA 1
ATOM 2725 C C . GLN A 1 338 ? 18.279 -18.499 -22.521 1.00 53.62 338 GLN A C 1
ATOM 2727 O O . GLN A 1 338 ? 19.468 -18.727 -22.288 1.00 53.62 338 GLN A O 1
ATOM 2732 N N . VAL A 1 339 ? 17.672 -17.357 -22.177 1.00 55.97 339 VAL A N 1
ATOM 2733 C CA . VAL A 1 339 ? 18.266 -16.352 -21.277 1.00 55.97 339 VAL A CA 1
ATOM 2734 C C . VAL A 1 339 ? 18.676 -17.055 -19.978 1.00 55.97 339 VAL A C 1
ATOM 2736 O O . VAL A 1 339 ? 17.988 -17.982 -19.555 1.00 55.97 339 VAL A O 1
ATOM 2739 N N 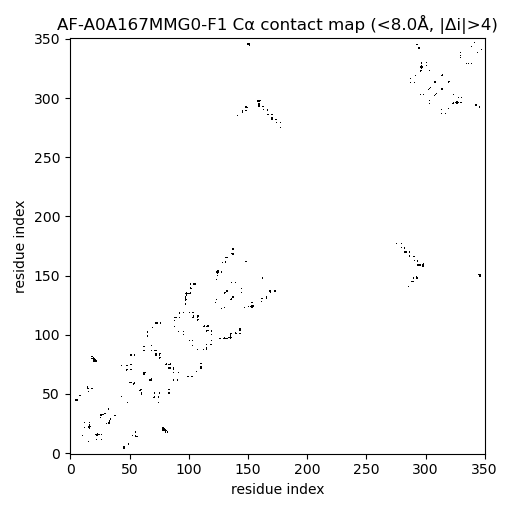. SER A 1 340 ? 19.785 -16.668 -19.345 1.00 55.22 340 SER A N 1
ATOM 2740 C CA . SER A 1 340 ? 20.187 -17.274 -18.067 1.00 55.22 340 SER A CA 1
ATOM 2741 C C . SER A 1 340 ? 19.025 -17.226 -17.063 1.00 55.22 340 SER A C 1
ATOM 2743 O O . SER A 1 340 ? 18.370 -16.193 -16.931 1.00 55.22 340 SER A O 1
ATOM 2745 N N . LYS A 1 341 ? 18.761 -18.338 -16.354 1.00 55.66 341 LYS A N 1
ATOM 2746 C CA . LYS A 1 341 ? 17.643 -18.466 -15.389 1.00 55.66 341 LYS A CA 1
ATOM 2747 C C . LYS A 1 341 ? 17.612 -17.331 -14.358 1.00 55.66 341 LYS A C 1
ATOM 2749 O O . LYS A 1 341 ? 16.539 -16.975 -13.888 1.00 55.66 341 LYS A O 1
ATOM 2754 N N . LYS A 1 342 ? 18.774 -16.736 -14.066 1.00 51.16 342 LYS A N 1
ATOM 2755 C CA . LYS A 1 342 ? 18.944 -15.572 -13.185 1.00 51.16 342 LYS A CA 1
ATOM 2756 C C . LYS A 1 342 ? 18.113 -14.349 -13.608 1.00 51.16 342 LYS A C 1
ATOM 2758 O O . LYS A 1 342 ? 17.731 -13.573 -12.746 1.00 51.16 342 LYS A O 1
ATOM 2763 N N . TYR A 1 343 ? 17.820 -14.197 -14.899 1.00 51.09 343 TYR A N 1
ATOM 2764 C CA . TYR A 1 343 ? 17.120 -13.033 -15.459 1.00 51.09 343 TYR A CA 1
ATOM 2765 C C . TYR A 1 343 ? 15.708 -13.368 -15.973 1.00 51.09 343 TYR A C 1
ATOM 2767 O O . TYR A 1 343 ? 15.089 -12.551 -16.649 1.00 51.09 343 TYR A O 1
ATOM 2775 N N . GLN A 1 344 ? 15.201 -14.580 -15.700 1.00 50.88 344 GLN A N 1
ATOM 2776 C CA . GLN A 1 344 ? 13.903 -15.044 -16.210 1.00 50.88 344 GLN A CA 1
ATOM 2777 C C . GLN A 1 344 ? 12.725 -14.798 -15.246 1.00 50.88 344 GLN A C 1
ATOM 2779 O O . GLN A 1 344 ? 11.602 -14.624 -15.718 1.00 50.88 344 GLN A O 1
ATOM 2784 N N . SER A 1 345 ? 12.932 -14.765 -13.923 1.00 50.16 345 SER A N 1
ATOM 2785 C CA . SER A 1 345 ? 11.863 -14.517 -12.934 1.00 50.16 345 SER A CA 1
ATOM 2786 C C . SER A 1 345 ? 11.799 -13.041 -12.513 1.00 50.16 345 SER A C 1
ATOM 2788 O O . SER A 1 345 ? 12.834 -12.388 -12.440 1.00 50.16 345 SER A O 1
ATOM 2790 N N . ARG A 1 346 ? 10.595 -12.488 -12.247 1.00 57.50 346 ARG A N 1
ATOM 2791 C CA . ARG A 1 346 ? 10.469 -11.155 -11.601 1.00 57.50 346 ARG A CA 1
ATOM 2792 C C . ARG A 1 346 ? 10.702 -11.254 -10.092 1.00 57.50 346 ARG A C 1
ATOM 2794 O O . ARG A 1 346 ? 11.187 -10.311 -9.479 1.00 57.50 346 ARG A O 1
ATOM 2801 N N . SER A 1 347 ? 10.421 -12.418 -9.504 1.00 41.06 347 SER A N 1
ATOM 2802 C CA . SER A 1 347 ? 10.826 -12.765 -8.143 1.00 41.06 347 SER A CA 1
ATOM 2803 C C . SER A 1 347 ? 12.201 -13.438 -8.143 1.00 41.06 347 SER A C 1
ATOM 2805 O O . SER A 1 347 ? 12.340 -14.607 -8.517 1.00 41.06 347 SER A O 1
ATOM 2807 N N . ILE A 1 348 ? 13.233 -12.721 -7.703 1.00 40.41 348 ILE A N 1
ATOM 2808 C CA . ILE A 1 348 ? 14.440 -13.363 -7.181 1.00 40.41 348 ILE A CA 1
ATOM 2809 C C . ILE A 1 348 ? 14.178 -13.536 -5.688 1.00 40.41 348 ILE A C 1
ATOM 2811 O O . ILE A 1 348 ? 14.278 -12.580 -4.924 1.00 40.41 348 ILE A O 1
ATOM 2815 N N . LYS A 1 349 ? 13.802 -14.746 -5.257 1.00 32.66 349 LYS A N 1
ATOM 2816 C CA . LYS A 1 349 ? 13.947 -15.090 -3.839 1.00 32.66 349 LYS A CA 1
ATOM 2817 C C . LYS A 1 349 ? 15.439 -15.005 -3.533 1.00 32.66 349 LYS A C 1
ATOM 2819 O O . LYS A 1 349 ? 16.217 -15.799 -4.057 1.00 32.66 349 LYS A O 1
ATOM 2824 N N . SER A 1 350 ? 15.827 -14.005 -2.749 1.00 31.22 350 SER A N 1
ATOM 2825 C CA . SER A 1 350 ? 17.130 -13.976 -2.099 1.00 31.22 350 SER A CA 1
ATOM 2826 C C . SER A 1 350 ? 17.213 -15.209 -1.201 1.00 31.22 350 SER A C 1
ATOM 2828 O O . SER A 1 350 ? 16.444 -15.312 -0.243 1.00 31.22 350 SER A O 1
ATOM 2830 N N . ASN A 1 351 ? 18.076 -16.157 -1.562 1.00 28.41 351 ASN A N 1
ATOM 2831 C CA . ASN A 1 351 ? 18.588 -17.133 -0.605 1.00 28.41 351 ASN A CA 1
ATOM 2832 C C . ASN A 1 351 ? 19.578 -16.455 0.334 1.00 28.41 351 ASN A C 1
ATOM 2834 O O . ASN A 1 351 ? 20.316 -15.569 -0.161 1.00 28.41 351 ASN A O 1
#

InterPro domains:
  IPR000210 BTB/POZ domain [PF00651] (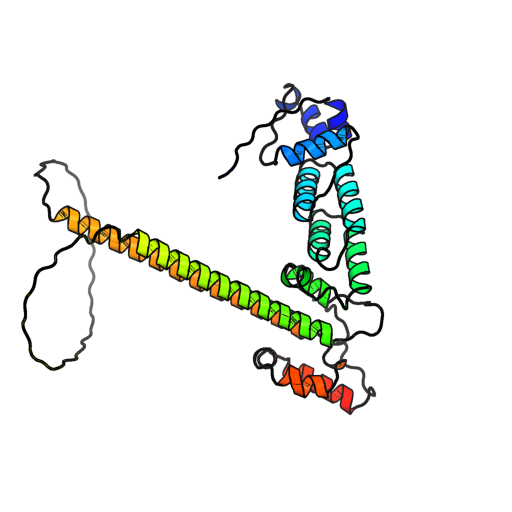6-85)
  IPR000210 BTB/POZ domain [PS50097] (1-65)
  IPR000210 BTB/POZ domain [SM00225] (5-96)
  IPR011333 SKP1/BTB/POZ domain superfamily [G3DSA:3.30.710.10] (3-126)
  IPR011333 SKP1/BTB/POZ domain superfamily [SSF54695] (8-92)

Radius of gyration: 32.82 Å; Cα contacts (8 Å, |Δi|>4): 229; chains: 1; bounding box: 81×85×82 Å